Protein AF-A0A2G6HF76-F1 (afdb_monomer)

Solvent-accessible surface area (backbone atoms only — not comparable to full-atom values): 10992 Å² total; per-residue (Å²): 142,88,82,89,84,89,88,85,90,86,87,88,86,86,90,89,82,88,81,87,83,80,93,76,78,89,71,77,86,71,81,68,53,80,61,52,48,58,50,52,60,48,65,65,70,78,79,85,76,64,59,58,53,73,86,42,96,61,49,33,32,76,90,40,42,68,65,58,39,58,75,40,93,71,61,63,76,44,65,78,59,38,81,71,33,45,38,56,23,58,54,52,26,70,76,32,79,62,18,26,35,34,36,37,36,31,31,38,50,50,67,32,47,24,54,43,43,32,71,48,34,100,48,59,32,86,48,63,83,75,56,73,66,54,74,83,54,86,92,42,66,70,53,68,53,88,63,42,46,62,24,40,68,51,57,61,50,99,44,30,32,41,38,36,28,48,79,63,37,49,37,37,40,38,41,43,44,68,58,132

Sequence (180 aa):
MPRIFTLAAAIAFVLSGCTLPTPDSSVFEQSASGKDAFWEKNSAQSSGESPTLAGAPYPADMEHLNEIIALTDAKGLPEGATDIAVAPARKFAASYPGGWGYVISFHAEEQAIRDYFGKHTTFDGDDIELFDDAEPNNQFEDIDISTINHPLVTGFDSSTQIALERPLGRCWLLIRGGGR

Foldseek 3Di:
DDDDDDDDDDDDDDDDDDDDDDDDDPPDPDPDDVLVVVLCVQLVPPDDDQDDDVLDPDGFFPVCPQVQCCLDPLSDDFPPKPSWGKDWPVLVCVVAPFKTKIKIKIWDDLVSQQVSCCVQDVDGSVCQVVDAADDDDPVPPSDPSVSAASWDKDASDPQWIKIAGPVGTMIMIMGMDTHD

Mean predicted aligned error: 13.84 Å

Secondary structure (DSSP, 8-state):
---------------------------------HHHHHHHHHHT--SS---PPTT-SS-SSSTTHHHHHTTSTT-SPPTT-EEEEEEE-HHHHHHSTTEEEEEEEEE--HHHHHHHHHHHSSS-SGGGGGSPPPPP-GGGTTS-GGGSSS-EEEESSSSEEEEE-TTTSEEEEEEEEE--

Structure (mmCIF, N/CA/C/O backbone):
data_AF-A0A2G6HF76-F1
#
_entry.id   AF-A0A2G6HF76-F1
#
loop_
_atom_site.group_PDB
_atom_site.id
_atom_site.type_symbol
_atom_site.label_atom_id
_atom_site.label_alt_id
_atom_site.label_comp_id
_atom_site.label_asym_id
_atom_site.label_entity_id
_atom_site.label_seq_id
_atom_site.pdbx_PDB_ins_code
_atom_site.Cartn_x
_atom_site.Cartn_y
_atom_site.Cartn_z
_atom_site.occupancy
_atom_site.B_iso_or_equiv
_atom_site.auth_seq_id
_atom_site.auth_comp_id
_atom_site.auth_asym_id
_atom_site.auth_atom_id
_atom_site.pdbx_PDB_model_num
ATOM 1 N N . MET A 1 1 ? -36.397 -46.906 48.760 1.00 37.06 1 MET A N 1
ATOM 2 C CA . MET A 1 1 ? -36.399 -48.340 49.120 1.00 37.06 1 MET A CA 1
ATOM 3 C C . MET A 1 1 ? -35.394 -49.057 48.220 1.00 37.06 1 MET A C 1
ATOM 5 O O . MET A 1 1 ? -35.487 -48.868 47.015 1.00 37.06 1 MET A O 1
ATOM 9 N N . PRO A 1 2 ? -34.399 -49.758 48.794 1.00 47.81 2 PRO A N 1
ATOM 10 C CA . PRO A 1 2 ? -33.184 -50.230 48.117 1.00 47.81 2 PRO A CA 1
ATOM 11 C C . PRO A 1 2 ? -33.197 -51.743 47.820 1.00 47.81 2 PRO A C 1
ATOM 13 O O . PRO A 1 2 ? -33.880 -52.481 48.524 1.00 47.81 2 PRO A O 1
ATOM 16 N N . ARG A 1 3 ? -32.367 -52.199 46.867 1.00 38.31 3 ARG A N 1
ATOM 17 C CA . ARG A 1 3 ? -31.682 -53.520 46.820 1.00 38.31 3 ARG A CA 1
ATOM 18 C C . ARG A 1 3 ? -30.378 -53.320 46.006 1.00 38.31 3 ARG A C 1
ATOM 20 O O . ARG A 1 3 ? -30.488 -52.881 44.871 1.00 38.31 3 ARG A O 1
ATOM 27 N N . ILE A 1 4 ? -29.152 -53.303 46.562 1.00 46.00 4 ILE A N 1
ATOM 28 C CA . ILE A 1 4 ? -28.344 -54.363 47.230 1.00 46.00 4 ILE A CA 1
ATOM 29 C C . ILE A 1 4 ? -28.093 -55.543 46.278 1.00 46.00 4 ILE A C 1
ATOM 31 O O . ILE A 1 4 ? -29.072 -56.091 45.792 1.00 46.00 4 ILE A O 1
ATOM 35 N N . PHE A 1 5 ? -26.899 -56.094 46.025 1.00 40.97 5 PHE A N 1
ATOM 36 C CA . PHE A 1 5 ? -25.451 -55.807 46.183 1.00 40.97 5 PHE A CA 1
ATOM 37 C C . PHE A 1 5 ? -24.739 -56.979 45.437 1.00 40.97 5 PHE A C 1
ATOM 39 O O . PHE A 1 5 ? -25.404 -57.972 45.135 1.00 40.97 5 PHE A O 1
ATOM 46 N N . THR A 1 6 ? -23.400 -56.934 45.314 1.00 38.56 6 THR A N 1
ATOM 47 C CA . THR A 1 6 ? -22.439 -58.054 45.042 1.00 38.56 6 THR A CA 1
ATOM 48 C C . THR A 1 6 ? -21.885 -58.077 43.601 1.00 38.56 6 THR A C 1
ATOM 50 O O . THR A 1 6 ? -22.676 -58.260 42.688 1.00 38.56 6 THR A O 1
ATOM 53 N N . LEU A 1 7 ? -20.607 -57.866 43.225 1.00 34.06 7 LEU A N 1
ATOM 54 C CA . LEU A 1 7 ? -19.235 -57.821 43.803 1.00 34.06 7 LEU A CA 1
ATOM 55 C C . LEU A 1 7 ? -18.331 -58.952 43.244 1.00 34.06 7 LEU A C 1
ATOM 57 O O . LEU A 1 7 ? -18.802 -60.066 43.050 1.00 34.06 7 LEU A O 1
ATOM 61 N N . ALA A 1 8 ? -17.039 -58.617 43.068 1.00 40.97 8 ALA A N 1
ATOM 62 C CA . ALA A 1 8 ? -15.853 -59.401 42.647 1.00 40.97 8 ALA A CA 1
ATOM 63 C C . ALA A 1 8 ? -15.584 -59.453 41.121 1.00 40.97 8 ALA A C 1
ATOM 65 O O . ALA A 1 8 ? -16.341 -60.062 40.379 1.00 40.97 8 ALA A O 1
ATOM 66 N N . ALA A 1 9 ? -14.623 -58.724 40.533 1.00 43.19 9 ALA A N 1
ATOM 67 C CA . ALA A 1 9 ? -13.173 -58.573 40.774 1.00 43.19 9 ALA A CA 1
ATOM 68 C C . ALA A 1 9 ? -12.331 -59.786 40.333 1.00 43.19 9 ALA A C 1
ATOM 70 O O . ALA A 1 9 ? -1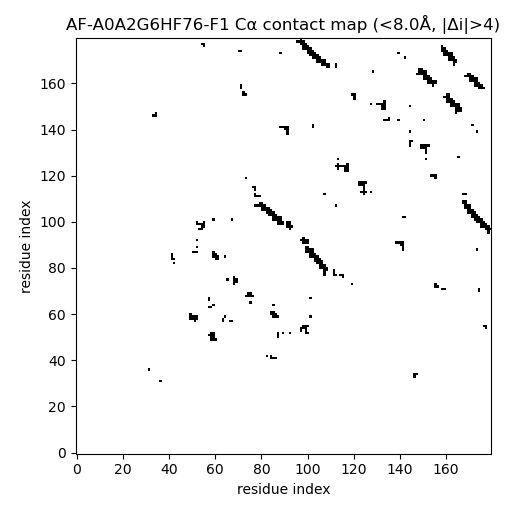2.314 -60.803 41.017 1.00 43.19 9 ALA A O 1
ATOM 71 N N . ALA A 1 10 ? -11.562 -59.622 39.249 1.00 40.03 10 ALA A N 1
ATOM 72 C CA . ALA A 1 10 ? -10.248 -60.246 39.070 1.00 40.03 10 ALA A CA 1
ATOM 73 C C . ALA A 1 10 ? -9.438 -59.481 38.007 1.00 40.03 10 ALA A C 1
ATOM 75 O O . ALA A 1 10 ? -9.809 -59.395 36.840 1.00 40.03 10 ALA A O 1
ATOM 76 N N . ILE A 1 11 ? -8.341 -58.901 38.481 1.00 45.09 11 ILE A N 1
ATOM 77 C CA . ILE A 1 11 ? -7.300 -58.155 37.777 1.00 45.09 11 ILE A CA 1
ATOM 78 C C . ILE A 1 11 ? -6.255 -59.150 37.257 1.00 45.09 11 ILE A C 1
ATOM 80 O O . ILE A 1 11 ? -5.859 -60.042 38.003 1.00 45.09 11 ILE A O 1
ATOM 84 N N . ALA A 1 12 ? -5.725 -58.936 36.050 1.00 37.22 12 ALA A N 1
ATOM 85 C CA . ALA A 1 12 ? -4.352 -59.322 35.723 1.00 37.22 12 ALA A CA 1
ATOM 86 C C . ALA A 1 12 ? -3.755 -58.344 34.699 1.00 37.22 12 ALA A C 1
ATOM 88 O O . ALA A 1 12 ? -4.262 -58.177 33.594 1.00 37.22 12 ALA A O 1
ATOM 89 N N . PHE A 1 13 ? -2.680 -57.689 35.126 1.00 35.47 13 PHE A N 1
ATOM 90 C CA . PHE A 1 13 ? -1.922 -56.638 34.460 1.00 35.47 13 PHE A CA 1
ATOM 91 C C . PHE A 1 13 ? -0.459 -57.095 34.464 1.00 35.47 13 PHE A C 1
ATOM 93 O O . PHE A 1 13 ? 0.078 -57.242 35.555 1.00 35.47 13 PHE A O 1
ATOM 100 N N . VAL A 1 14 ? 0.170 -57.326 33.302 1.00 40.94 14 VAL A N 1
ATOM 101 C CA . VAL A 1 14 ? 1.643 -57.339 33.085 1.00 40.94 14 VAL A CA 1
ATOM 102 C C . VAL A 1 14 ? 1.869 -57.102 31.573 1.00 40.94 14 VAL A C 1
ATOM 104 O O . VAL A 1 14 ? 1.507 -57.957 30.774 1.00 40.94 14 VAL A O 1
ATOM 107 N N . LEU A 1 15 ? 2.130 -55.880 31.085 1.00 44.72 15 LEU A N 1
ATOM 108 C CA . LEU A 1 15 ? 3.395 -55.117 30.978 1.00 44.72 15 LEU A CA 1
ATOM 109 C C . LEU A 1 15 ? 4.492 -55.734 30.086 1.00 44.72 15 LEU A C 1
ATOM 111 O O . LEU A 1 15 ? 5.271 -56.561 30.551 1.00 44.72 15 LEU A O 1
ATOM 115 N N . SER A 1 16 ? 4.653 -55.197 28.865 1.00 40.53 16 SER A N 1
ATOM 116 C CA . SER A 1 16 ? 5.903 -54.533 28.426 1.00 40.53 16 SER A CA 1
ATOM 117 C C . SER A 1 16 ? 5.810 -53.978 26.996 1.00 40.53 16 SER A C 1
ATOM 119 O O . SER A 1 16 ? 5.661 -54.743 26.049 1.00 40.53 16 SER A O 1
ATOM 121 N N . GLY A 1 17 ? 5.961 -52.652 26.860 1.00 38.72 17 GLY A N 1
ATOM 122 C CA . GLY A 1 17 ? 6.224 -51.951 25.592 1.00 38.72 17 GLY A CA 1
ATOM 123 C C . GLY A 1 17 ? 5.529 -50.587 25.450 1.00 38.72 17 GLY A C 1
ATOM 124 O O . GLY A 1 17 ? 4.411 -50.527 24.956 1.00 38.72 17 GLY A O 1
ATOM 125 N N . CYS A 1 18 ? 6.195 -49.508 25.884 1.00 40.38 18 CYS A N 1
ATOM 126 C CA . CYS A 1 18 ? 5.874 -48.079 25.668 1.00 40.38 18 CYS A CA 1
ATOM 127 C C . CYS A 1 18 ? 5.673 -47.734 24.167 1.00 40.38 18 CYS A C 1
ATOM 12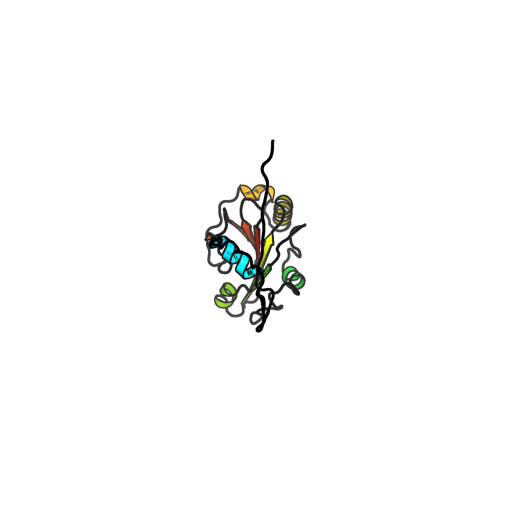9 O O . CYS A 1 18 ? 6.222 -48.430 23.324 1.00 40.38 18 CYS A O 1
ATOM 131 N N . THR A 1 19 ? 4.987 -46.675 23.714 1.00 35.00 19 THR A N 1
ATOM 132 C CA . THR A 1 19 ? 4.675 -45.360 24.303 1.00 35.00 19 THR A CA 1
ATOM 133 C C . THR A 1 19 ? 3.417 -44.755 23.632 1.00 35.00 19 THR A C 1
ATOM 135 O O . THR A 1 19 ? 3.086 -45.122 22.506 1.00 35.00 19 THR A O 1
ATOM 138 N N . LEU A 1 20 ? 2.725 -43.842 24.327 1.00 42.84 20 LEU A N 1
ATOM 139 C CA . LEU A 1 20 ? 1.522 -43.107 23.884 1.00 42.84 20 LEU A CA 1
ATOM 140 C C . LEU A 1 20 ? 1.730 -42.287 22.591 1.00 42.84 20 LEU A C 1
ATOM 142 O O . LEU A 1 20 ? 2.818 -41.753 22.380 1.00 42.84 20 LEU A O 1
ATOM 146 N N . PRO A 1 21 ? 0.639 -42.010 21.852 1.00 40.22 21 PRO A N 1
ATOM 147 C CA . PRO A 1 21 ? 0.334 -40.608 21.551 1.00 40.22 21 PRO A CA 1
ATOM 148 C C . PRO A 1 21 ? -1.019 -40.149 22.124 1.00 40.22 21 PRO A C 1
ATOM 150 O O . PRO A 1 21 ? -1.989 -40.898 22.220 1.00 40.22 21 PRO A O 1
ATOM 153 N N . THR A 1 22 ? -1.009 -38.894 22.562 1.00 45.00 22 THR A N 1
ATOM 154 C CA . THR A 1 22 ? -2.071 -38.058 23.143 1.00 45.00 22 THR A CA 1
ATOM 155 C C . THR A 1 22 ? -3.229 -37.754 22.180 1.00 45.00 22 THR A C 1
ATOM 157 O O . THR A 1 22 ? -3.094 -37.980 20.978 1.00 45.00 22 THR A O 1
ATOM 160 N N . PRO A 1 23 ? -4.370 -37.240 22.690 1.00 48.81 23 PRO A N 1
ATOM 161 C CA . PRO A 1 23 ? -5.521 -36.894 21.864 1.00 48.81 23 PRO A CA 1
ATOM 162 C C . PRO A 1 23 ? -5.199 -35.643 21.047 1.00 48.81 23 PRO A C 1
ATOM 164 O O . PRO A 1 23 ? -4.997 -34.583 21.632 1.00 48.81 23 PRO A O 1
ATOM 167 N N . ASP A 1 24 ? -5.154 -35.753 19.721 1.00 33.81 24 ASP A N 1
ATOM 168 C CA . ASP A 1 24 ? -5.022 -34.577 18.864 1.00 33.81 24 ASP A CA 1
ATOM 169 C C . ASP A 1 24 ? -6.310 -34.359 18.073 1.00 33.81 24 ASP A C 1
ATOM 171 O O . ASP A 1 24 ? -6.692 -35.142 17.203 1.00 33.81 24 ASP A O 1
ATOM 175 N N . SER A 1 25 ? -7.032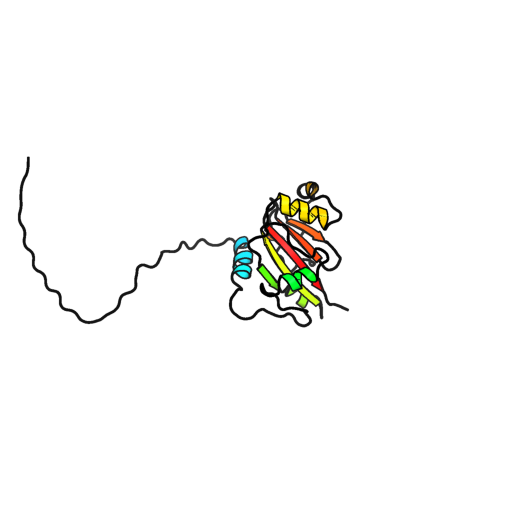 -33.338 18.526 1.00 38.78 25 SER A N 1
ATOM 176 C CA . SER A 1 25 ? -7.709 -32.337 17.712 1.00 38.78 25 SER A CA 1
ATOM 177 C C . SER A 1 25 ? -8.083 -32.802 16.305 1.00 38.78 25 SER A C 1
ATOM 179 O O . SER A 1 25 ? -7.352 -32.628 15.333 1.00 38.78 25 SER A O 1
ATOM 181 N N . SER A 1 26 ? -9.305 -33.306 16.176 1.00 35.66 26 SER A N 1
ATOM 182 C CA . SER A 1 26 ? -10.059 -33.200 14.934 1.00 35.66 26 SER A CA 1
ATOM 183 C C . SER A 1 26 ? -10.265 -31.713 14.624 1.00 35.66 26 SER A C 1
ATOM 185 O O . SER A 1 26 ? -11.284 -31.124 14.994 1.00 35.66 26 SER A O 1
ATOM 187 N N . VAL A 1 27 ? -9.245 -31.097 14.022 1.00 37.69 27 VAL A N 1
ATOM 188 C CA . VAL A 1 27 ? -9.306 -29.759 13.449 1.00 37.69 27 VAL A CA 1
ATOM 189 C C . VAL A 1 27 ? -10.145 -29.857 12.186 1.00 37.69 27 VAL A C 1
ATOM 191 O O . VAL A 1 27 ? -9.874 -30.616 11.262 1.00 37.69 27 VAL A O 1
ATOM 194 N N . PHE A 1 28 ? -11.219 -29.093 12.239 1.00 31.58 28 PHE A N 1
ATOM 195 C CA . PHE A 1 28 ? -12.133 -28.728 11.180 1.00 31.58 28 PHE A CA 1
ATOM 196 C C . PHE A 1 28 ? -11.360 -28.401 9.881 1.00 31.58 28 PHE A C 1
ATOM 198 O O . PHE A 1 28 ? -10.755 -27.336 9.781 1.00 31.58 28 PHE A O 1
ATOM 205 N N . GLU A 1 29 ? -11.383 -29.284 8.876 1.00 44.28 29 GLU A N 1
ATOM 206 C CA . GLU A 1 29 ? -11.053 -28.908 7.493 1.00 44.28 29 GLU A CA 1
ATOM 207 C C . GLU A 1 29 ? -12.174 -27.991 6.984 1.00 44.28 29 GLU A C 1
ATOM 209 O O . GLU A 1 29 ? -13.158 -28.426 6.384 1.00 44.28 29 GLU A O 1
ATOM 214 N N . GLN A 1 30 ? -12.061 -26.699 7.289 1.00 36.19 30 GLN A N 1
ATOM 215 C CA . GLN A 1 30 ? -12.800 -25.671 6.578 1.00 36.19 30 GLN A CA 1
ATOM 216 C C . GLN A 1 30 ? -12.023 -25.372 5.299 1.00 36.19 30 GLN A C 1
ATOM 218 O O . GLN A 1 30 ? -10.931 -24.816 5.330 1.00 36.19 30 GLN A O 1
ATOM 223 N N . SER A 1 31 ? -12.593 -25.806 4.178 1.00 42.81 31 SER A N 1
ATOM 224 C CA . SER A 1 31 ? -12.179 -25.429 2.832 1.00 42.81 31 SER A CA 1
ATOM 225 C C . SER A 1 31 ? -12.168 -23.903 2.730 1.00 42.81 31 SER A C 1
ATOM 227 O O . SER A 1 31 ? -13.224 -23.304 2.526 1.00 42.81 31 SER A O 1
ATOM 229 N N . ALA A 1 32 ? -10.994 -23.286 2.883 1.00 41.34 32 ALA A N 1
ATOM 230 C CA . ALA A 1 32 ? -10.806 -21.866 2.626 1.00 41.34 32 ALA A CA 1
ATOM 231 C C . ALA A 1 32 ? -11.255 -21.574 1.190 1.00 41.34 32 ALA A C 1
ATOM 233 O O . ALA A 1 32 ? -10.820 -22.224 0.231 1.00 41.34 32 ALA A O 1
ATOM 234 N N . SER A 1 33 ? -12.179 -20.632 1.045 1.00 37.94 33 SER A N 1
ATOM 235 C CA . SER A 1 33 ? -12.528 -20.099 -0.261 1.00 37.94 33 SER A CA 1
ATOM 236 C C . SER A 1 33 ? -11.269 -19.437 -0.833 1.00 37.94 33 SER A C 1
ATOM 238 O O . SER A 1 33 ? -10.426 -18.937 -0.091 1.00 37.94 33 SER A O 1
ATOM 240 N N . GLY A 1 34 ? -11.086 -19.428 -2.155 1.00 42.09 34 GLY A N 1
ATOM 241 C CA . GLY A 1 34 ? -9.851 -18.923 -2.781 1.00 42.09 34 GLY A CA 1
ATOM 242 C C . GLY A 1 34 ? -9.446 -17.487 -2.393 1.00 42.09 34 GLY A C 1
ATOM 243 O O . GLY A 1 34 ? -8.301 -17.108 -2.622 1.00 42.09 34 GLY A O 1
ATOM 244 N N . LYS A 1 35 ? -10.348 -16.713 -1.774 1.00 42.62 35 LYS A N 1
ATOM 245 C CA . LY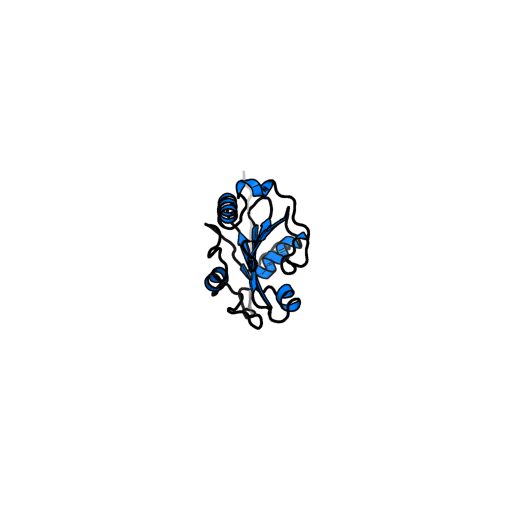S A 1 35 ? -10.113 -15.360 -1.246 1.00 42.62 35 LYS A CA 1
ATOM 246 C C . LYS A 1 35 ? -9.250 -15.361 0.020 1.00 42.62 35 LYS A C 1
ATOM 248 O O . LYS A 1 35 ? -8.385 -14.509 0.195 1.00 42.62 35 LYS A O 1
ATOM 253 N N . ASP A 1 36 ? -9.458 -16.348 0.877 1.00 46.97 36 ASP A N 1
ATOM 254 C CA . ASP A 1 36 ? -8.779 -16.534 2.156 1.00 46.97 36 ASP A CA 1
ATOM 255 C C . ASP A 1 36 ? -7.395 -17.167 1.929 1.00 46.97 36 ASP A C 1
ATOM 257 O O . ASP A 1 36 ? -6.449 -16.889 2.655 1.00 46.97 36 ASP A O 1
ATOM 261 N N . ALA A 1 37 ? -7.227 -17.921 0.837 1.00 48.31 37 ALA A N 1
ATOM 262 C CA . ALA A 1 37 ? -5.958 -18.543 0.468 1.00 48.31 37 ALA A CA 1
ATOM 263 C C . ALA A 1 37 ? -4.854 -17.540 0.072 1.00 48.31 37 ALA A C 1
ATOM 265 O O . ALA A 1 37 ? -3.680 -17.826 0.294 1.00 48.31 37 ALA A O 1
ATOM 266 N N . PHE A 1 38 ? -5.182 -16.379 -0.515 1.00 47.66 38 PHE A N 1
ATOM 267 C CA . PHE A 1 38 ? -4.183 -15.331 -0.804 1.00 47.66 38 PHE A CA 1
ATOM 268 C C . PHE A 1 38 ? -3.659 -14.691 0.486 1.00 47.66 38 PHE A C 1
ATOM 270 O O . PHE A 1 38 ? -2.457 -14.467 0.629 1.00 47.66 38 PHE A O 1
ATOM 277 N N . TRP A 1 39 ? -4.571 -14.456 1.431 1.00 47.06 39 TRP A N 1
ATOM 278 C CA . TRP A 1 39 ? -4.261 -13.973 2.769 1.00 47.06 39 TRP A CA 1
ATOM 279 C C . TRP A 1 39 ? -3.422 -14.996 3.537 1.00 47.06 39 TRP A C 1
ATOM 281 O O . TRP A 1 39 ? -2.291 -14.696 3.886 1.00 47.06 39 TRP A O 1
ATOM 291 N N . GLU A 1 40 ? -3.883 -16.243 3.657 1.00 49.66 40 GLU A N 1
ATOM 292 C CA . GLU A 1 40 ? -3.168 -17.338 4.329 1.00 49.66 40 GLU A CA 1
ATOM 293 C C . GLU A 1 40 ? -1.760 -17.558 3.746 1.00 49.66 40 GLU A C 1
ATOM 295 O O . GLU A 1 40 ? -0.793 -17.760 4.477 1.00 49.66 40 GLU A O 1
ATOM 300 N N . LYS A 1 41 ? -1.613 -17.470 2.417 1.00 49.81 41 LYS A N 1
ATOM 301 C CA . LYS A 1 41 ? -0.337 -17.702 1.727 1.00 49.81 41 LYS A CA 1
ATOM 302 C C . LYS A 1 41 ? 0.680 -16.579 1.938 1.00 49.81 41 LYS A C 1
ATOM 304 O O . LYS A 1 41 ? 1.872 -16.871 1.986 1.00 49.81 41 LYS A O 1
ATOM 309 N N . ASN A 1 42 ? 0.232 -15.331 2.084 1.00 50.53 42 ASN A N 1
ATOM 310 C CA . ASN A 1 42 ? 1.111 -14.202 2.406 1.00 50.53 42 ASN A CA 1
ATOM 311 C C . ASN A 1 42 ? 1.318 -14.039 3.925 1.00 50.53 42 ASN A C 1
ATOM 313 O O . ASN A 1 42 ? 2.410 -13.663 4.340 1.00 50.53 42 ASN A O 1
ATOM 317 N N . SER A 1 43 ? 0.333 -14.394 4.757 1.00 45.50 43 SER A N 1
ATOM 318 C CA . SER A 1 43 ? 0.430 -14.395 6.225 1.00 45.50 43 SER A CA 1
ATOM 319 C C . SER A 1 43 ? 1.309 -15.531 6.769 1.00 45.50 43 SER A C 1
ATOM 321 O O . SER A 1 43 ?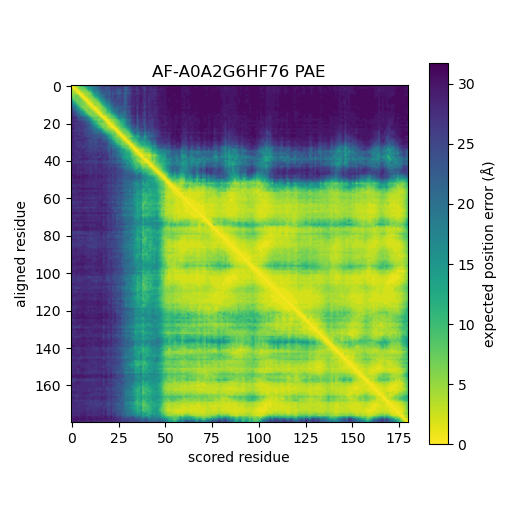 1.965 -15.359 7.793 1.00 45.50 43 SER A O 1
ATOM 323 N N . ALA A 1 44 ? 1.377 -16.684 6.090 1.00 43.34 44 ALA A N 1
ATOM 324 C CA . ALA A 1 44 ? 2.197 -17.830 6.506 1.00 43.34 44 ALA A CA 1
ATOM 325 C C . ALA A 1 44 ? 3.676 -17.740 6.080 1.00 43.34 44 ALA A C 1
ATOM 327 O O . ALA A 1 44 ? 4.485 -18.592 6.456 1.00 43.34 44 ALA A O 1
ATOM 328 N N . GLN A 1 45 ? 4.071 -16.717 5.319 1.00 44.47 45 GLN A N 1
ATOM 329 C CA . GLN A 1 45 ? 5.438 -16.559 4.817 1.00 44.47 45 GLN A CA 1
ATOM 330 C C . GLN A 1 45 ? 6.353 -15.905 5.875 1.00 44.47 45 GLN A C 1
ATOM 332 O O . GLN A 1 45 ? 7.018 -14.912 5.618 1.00 44.47 45 GLN A O 1
ATOM 337 N N . SER A 1 46 ? 6.375 -16.460 7.094 1.00 42.81 46 SER A N 1
ATOM 338 C CA . SER A 1 46 ? 7.170 -15.965 8.234 1.00 42.81 46 SER A CA 1
ATOM 339 C C . SER A 1 46 ? 8.323 -16.899 8.633 1.00 42.81 46 SER A C 1
ATOM 341 O O . SER A 1 46 ? 8.916 -16.737 9.700 1.00 42.81 46 SER A O 1
ATOM 343 N N . SER A 1 47 ? 8.683 -17.906 7.835 1.00 39.03 47 SER A N 1
ATOM 344 C CA . SER A 1 47 ? 9.827 -18.765 8.167 1.00 39.03 47 SER A CA 1
ATOM 345 C C . SER A 1 47 ? 10.486 -19.349 6.925 1.00 39.03 47 SER A C 1
ATOM 347 O O . SER A 1 47 ? 9.997 -20.313 6.345 1.00 39.03 47 SER A O 1
ATOM 349 N N . GLY A 1 48 ? 11.635 -18.774 6.566 1.00 40.94 48 GLY A N 1
ATOM 350 C CA . GLY A 1 48 ? 12.578 -19.339 5.604 1.00 40.94 48 GLY A CA 1
ATOM 351 C C . GLY A 1 48 ? 12.653 -18.563 4.294 1.00 40.94 48 GLY A C 1
ATOM 352 O O . GLY A 1 48 ? 11.964 -18.897 3.339 1.00 40.94 48 GLY A O 1
ATOM 353 N N . GLU A 1 49 ? 13.561 -17.586 4.264 1.00 43.00 49 GLU A N 1
ATOM 354 C CA . GLU A 1 49 ? 14.035 -16.852 3.081 1.00 43.00 49 GLU A CA 1
ATOM 355 C C . GLU A 1 49 ? 13.095 -15.753 2.556 1.00 43.00 49 GLU A C 1
ATOM 357 O O . GLU A 1 49 ? 12.240 -15.975 1.699 1.00 43.00 49 GLU A O 1
ATOM 362 N N . SER A 1 50 ? 13.299 -14.525 3.053 1.00 53.41 50 SER A N 1
ATOM 363 C CA . SER A 1 50 ? 12.736 -13.305 2.470 1.00 53.41 50 SER A CA 1
ATOM 364 C C . SER A 1 50 ? 13.189 -13.185 1.007 1.00 53.41 50 SER A C 1
ATOM 366 O O . SER A 1 50 ? 14.386 -13.040 0.743 1.00 53.41 50 SER A O 1
ATOM 368 N N . PRO A 1 51 ? 12.285 -13.254 0.019 1.00 62.28 51 PRO A N 1
ATOM 369 C CA . PRO A 1 51 ? 12.672 -13.196 -1.384 1.00 62.28 51 PRO A CA 1
ATOM 370 C C . PRO A 1 51 ? 13.059 -11.763 -1.780 1.00 62.28 51 PRO A C 1
ATOM 372 O O . PRO A 1 51 ? 12.196 -10.936 -2.077 1.00 62.28 51 PRO A O 1
ATOM 375 N N . THR A 1 52 ? 14.357 -11.464 -1.834 1.00 69.62 52 THR A N 1
ATOM 376 C CA . THR A 1 52 ? 14.850 -10.211 -2.426 1.00 69.62 52 THR A CA 1
ATOM 377 C C . THR A 1 52 ? 14.685 -10.257 -3.946 1.00 69.62 52 THR A C 1
ATOM 379 O O . THR A 1 52 ? 15.255 -11.117 -4.620 1.00 69.62 52 THR A O 1
ATOM 382 N N . LEU A 1 53 ? 13.909 -9.326 -4.506 1.00 76.06 53 LEU A N 1
ATOM 383 C CA . LEU A 1 53 ? 13.824 -9.132 -5.956 1.00 76.06 53 LEU A CA 1
ATOM 384 C C . LEU A 1 53 ? 15.123 -8.502 -6.482 1.00 76.06 53 LEU A C 1
ATOM 386 O O . LEU A 1 53 ? 15.715 -7.634 -5.841 1.00 76.06 53 LEU A O 1
ATOM 390 N N . ALA A 1 54 ? 15.569 -8.917 -7.669 1.00 73.31 54 ALA A N 1
ATOM 391 C CA . ALA A 1 54 ? 16.779 -8.372 -8.279 1.00 73.31 54 ALA A CA 1
ATOM 392 C C . ALA A 1 54 ? 16.642 -6.855 -8.511 1.00 73.31 54 ALA A C 1
ATOM 394 O O . ALA A 1 54 ? 15.762 -6.414 -9.245 1.00 73.31 54 ALA A O 1
ATOM 395 N N . GLY A 1 55 ? 17.524 -6.062 -7.894 1.00 75.69 55 GLY A N 1
ATOM 396 C CA . GLY A 1 55 ? 17.513 -4.596 -7.996 1.00 75.69 55 GLY A CA 1
ATOM 397 C C . GLY A 1 55 ? 16.603 -3.877 -6.994 1.00 75.69 55 GLY A C 1
ATOM 398 O O . GLY A 1 55 ? 16.603 -2.647 -6.979 1.00 75.69 55 GLY A O 1
ATOM 399 N N . ALA A 1 56 ? 15.871 -4.608 -6.150 1.00 85.12 56 ALA A N 1
ATOM 400 C CA . ALA A 1 56 ? 15.089 -4.023 -5.068 1.00 85.12 56 ALA A CA 1
ATOM 401 C C . ALA A 1 56 ? 16.006 -3.558 -3.917 1.00 85.12 56 ALA A C 1
ATOM 403 O O . ALA A 1 56 ? 16.983 -4.248 -3.609 1.00 85.12 56 ALA A O 1
ATOM 404 N N . PRO A 1 57 ? 15.724 -2.408 -3.278 1.00 85.56 57 PRO A N 1
ATOM 405 C CA . PRO A 1 57 ? 16.584 -1.854 -2.230 1.00 85.56 57 PRO A CA 1
ATOM 406 C C . PRO A 1 57 ? 16.580 -2.690 -0.943 1.00 85.56 57 PRO A C 1
ATOM 408 O O . PRO A 1 57 ? 17.597 -2.742 -0.253 1.00 85.56 57 PRO A O 1
ATOM 411 N N . TYR A 1 58 ? 15.461 -3.356 -0.644 1.00 89.19 58 TYR A N 1
ATOM 412 C CA . TYR A 1 58 ? 15.256 -4.130 0.582 1.00 89.19 58 TYR A CA 1
ATOM 413 C C . TYR A 1 58 ? 14.631 -5.505 0.289 1.00 89.19 58 TYR A C 1
ATOM 415 O O . TYR A 1 58 ? 13.932 -5.671 -0.718 1.00 89.19 58 TYR A O 1
ATOM 423 N N . PRO A 1 59 ? 14.860 -6.519 1.134 1.00 87.25 59 PRO A N 1
ATOM 424 C CA . PRO A 1 59 ? 14.105 -7.767 1.066 1.00 87.25 59 PRO A CA 1
ATOM 425 C C . PRO A 1 59 ? 12.629 -7.532 1.435 1.00 87.25 59 PRO A C 1
ATOM 427 O O . PRO A 1 59 ? 12.304 -6.634 2.205 1.00 87.25 59 PRO A O 1
ATOM 430 N N . ALA A 1 60 ? 11.721 -8.316 0.851 1.00 87.94 60 ALA A N 1
ATOM 431 C CA . ALA A 1 60 ? 10.284 -8.210 1.106 1.00 87.94 60 ALA A CA 1
ATOM 432 C C . ALA A 1 60 ? 9.898 -8.984 2.379 1.00 87.94 60 ALA A C 1
ATOM 434 O O . ALA A 1 60 ? 9.436 -10.121 2.289 1.00 87.94 60 ALA A O 1
ATOM 435 N N . ASP A 1 61 ? 10.124 -8.384 3.548 1.00 88.12 61 ASP A N 1
ATOM 436 C CA . ASP A 1 61 ? 9.793 -8.969 4.849 1.00 88.12 61 ASP A CA 1
ATOM 437 C C . ASP A 1 61 ? 9.384 -7.927 5.896 1.00 88.12 61 ASP A C 1
ATOM 439 O O . ASP A 1 61 ? 9.456 -6.717 5.675 1.00 88.12 61 ASP A O 1
ATOM 443 N N . MET A 1 62 ? 8.920 -8.427 7.042 1.00 89.00 62 MET A N 1
ATOM 444 C CA . MET A 1 62 ? 8.434 -7.605 8.148 1.00 89.00 62 MET A CA 1
ATOM 445 C C . MET A 1 62 ? 9.542 -6.842 8.880 1.00 89.00 62 MET A C 1
ATOM 447 O O . MET A 1 62 ? 9.246 -5.811 9.480 1.00 89.00 62 MET A O 1
ATOM 451 N N . GLU A 1 63 ? 10.797 -7.304 8.838 1.00 89.88 63 GLU A N 1
ATOM 452 C CA . GLU A 1 63 ? 11.916 -6.591 9.469 1.00 89.88 63 GLU A CA 1
ATOM 453 C C . GLU A 1 63 ? 12.233 -5.294 8.717 1.00 89.88 63 GLU A C 1
ATOM 455 O O . GLU A 1 63 ? 12.643 -4.321 9.343 1.00 89.88 63 GLU A O 1
ATOM 460 N N . HIS A 1 64 ? 11.968 -5.267 7.405 1.00 90.69 64 HIS A N 1
ATOM 461 C CA . HIS A 1 64 ? 12.219 -4.126 6.521 1.00 90.69 64 HIS A CA 1
ATOM 462 C C . HIS A 1 64 ? 10.956 -3.336 6.149 1.00 90.69 64 HIS A C 1
ATOM 464 O O . HIS A 1 64 ? 10.980 -2.499 5.242 1.00 90.69 64 HIS A O 1
ATOM 470 N N . LEU A 1 65 ? 9.825 -3.597 6.813 1.00 90.75 65 LEU A N 1
ATOM 471 C CA . LEU A 1 65 ? 8.548 -2.953 6.503 1.00 90.75 65 LEU A CA 1
ATOM 472 C C . LEU A 1 65 ? 8.658 -1.420 6.535 1.00 90.75 65 LEU A C 1
ATOM 474 O O . LEU A 1 65 ? 8.166 -0.747 5.632 1.00 90.75 65 LEU A O 1
ATOM 478 N N . ASN A 1 66 ? 9.316 -0.864 7.554 1.00 90.94 66 ASN A N 1
ATOM 479 C CA . ASN A 1 66 ? 9.444 0.585 7.711 1.00 90.94 66 ASN A CA 1
ATOM 480 C C . ASN A 1 66 ? 10.316 1.201 6.614 1.00 90.94 66 ASN A C 1
ATOM 482 O O . ASN A 1 66 ? 9.989 2.264 6.087 1.00 90.94 66 ASN A O 1
ATOM 486 N N . GLU A 1 67 ? 11.403 0.530 6.245 1.00 92.06 67 GLU A N 1
ATOM 487 C CA . GLU A 1 67 ? 12.293 0.919 5.159 1.00 92.06 67 GLU A CA 1
ATOM 488 C C . GLU A 1 67 ? 11.565 0.888 3.812 1.00 92.06 67 GLU A C 1
ATOM 490 O O . GLU A 1 67 ? 11.712 1.816 3.019 1.00 92.06 67 GLU A O 1
ATOM 495 N N . ILE A 1 68 ? 10.734 -0.132 3.573 1.00 90.75 68 ILE A N 1
ATOM 496 C CA . ILE A 1 68 ? 9.906 -0.244 2.367 1.00 90.75 68 ILE A CA 1
ATOM 497 C C . ILE A 1 68 ? 8.846 0.862 2.332 1.00 90.75 68 ILE A C 1
ATOM 499 O O . ILE A 1 68 ? 8.704 1.535 1.314 1.00 90.75 68 ILE A O 1
ATOM 503 N N . ILE A 1 69 ? 8.123 1.098 3.431 1.00 90.56 69 ILE A N 1
ATOM 504 C CA . ILE A 1 69 ? 7.127 2.177 3.518 1.00 90.56 69 ILE A CA 1
ATOM 505 C C . ILE A 1 69 ? 7.787 3.542 3.293 1.00 90.56 69 ILE A C 1
ATOM 507 O O . ILE A 1 69 ? 7.198 4.410 2.647 1.00 90.56 69 ILE A O 1
ATOM 511 N N . ALA A 1 70 ? 9.015 3.740 3.778 1.00 90.12 70 ALA A N 1
ATOM 512 C CA . ALA A 1 70 ? 9.760 4.984 3.602 1.00 90.12 70 ALA A CA 1
ATOM 513 C C . ALA A 1 70 ? 10.118 5.292 2.135 1.00 90.12 70 ALA A C 1
ATOM 515 O O . ALA A 1 70 ? 10.446 6.443 1.835 1.00 90.12 70 ALA A O 1
ATOM 516 N N . LEU A 1 71 ? 10.028 4.306 1.230 1.00 87.31 71 LEU A N 1
ATOM 517 C CA . LEU A 1 71 ? 10.142 4.512 -0.220 1.00 87.31 71 LEU A CA 1
ATOM 518 C C . LEU A 1 71 ? 8.925 5.241 -0.808 1.00 87.31 71 LEU A C 1
ATOM 520 O O . LEU A 1 71 ? 9.031 5.795 -1.897 1.00 87.31 71 LEU A O 1
ATOM 524 N N . THR A 1 72 ? 7.790 5.237 -0.105 1.00 85.44 72 THR A N 1
ATOM 525 C CA . THR A 1 72 ? 6.554 5.917 -0.517 1.00 85.44 72 THR A CA 1
ATOM 526 C C . THR A 1 72 ? 6.470 7.324 0.063 1.00 85.44 72 THR A C 1
ATOM 528 O O . THR A 1 72 ? 6.992 7.604 1.149 1.00 85.44 72 THR A O 1
ATOM 531 N N . ASP A 1 73 ? 5.723 8.204 -0.604 1.00 81.06 73 ASP A N 1
ATOM 532 C CA . ASP A 1 73 ? 5.413 9.531 -0.062 1.00 81.06 73 ASP A CA 1
ATOM 533 C C . ASP A 1 73 ? 4.445 9.477 1.129 1.00 81.06 73 ASP A C 1
ATOM 535 O O . ASP A 1 73 ? 4.424 10.394 1.954 1.00 81.06 73 ASP A O 1
ATOM 539 N N . ALA A 1 74 ? 3.689 8.382 1.273 1.00 77.75 74 ALA A N 1
ATOM 540 C CA . ALA A 1 74 ? 2.771 8.205 2.389 1.00 77.75 74 ALA A CA 1
ATOM 541 C C . ALA A 1 74 ? 3.490 8.054 3.740 1.00 77.75 74 ALA A C 1
ATOM 543 O O . ALA A 1 74 ? 2.960 8.478 4.768 1.00 77.75 74 ALA A O 1
ATOM 544 N N . LYS A 1 75 ? 4.727 7.530 3.736 1.00 80.38 75 LYS A N 1
ATOM 545 C CA . LYS A 1 75 ? 5.620 7.420 4.910 1.00 80.38 75 LYS A CA 1
ATOM 546 C C . LYS A 1 75 ? 4.975 6.773 6.150 1.00 80.38 75 LYS A C 1
ATOM 548 O O . LYS A 1 75 ? 5.435 7.001 7.268 1.00 80.38 75 LYS A O 1
ATOM 553 N N . GLY A 1 76 ? 3.928 5.972 5.972 1.00 87.56 76 GLY A N 1
ATOM 554 C CA . GLY A 1 76 ? 3.225 5.291 7.053 1.00 87.56 76 GLY A CA 1
ATOM 555 C C . GLY A 1 76 ? 2.099 4.404 6.537 1.00 87.56 76 GLY A C 1
ATOM 556 O O . GLY A 1 76 ? 1.745 4.464 5.366 1.00 87.56 76 GLY A O 1
ATOM 557 N N . LEU A 1 77 ? 1.547 3.589 7.432 1.00 90.19 77 LEU A N 1
ATOM 558 C CA . LEU A 1 77 ? 0.260 2.916 7.259 1.00 90.19 77 LEU A CA 1
ATOM 559 C C . LEU A 1 77 ? -0.814 3.677 8.058 1.00 90.19 77 LEU A C 1
ATOM 561 O O . LEU A 1 77 ? -0.451 4.482 8.925 1.00 90.19 77 LEU A O 1
ATOM 565 N N . PRO A 1 78 ? -2.114 3.457 7.790 1.00 89.19 78 PRO A N 1
ATOM 566 C CA . PRO A 1 78 ? -3.181 4.017 8.613 1.00 89.19 78 PRO A CA 1
ATOM 567 C C . PRO A 1 78 ? -3.012 3.669 10.095 1.00 89.19 78 PRO A C 1
ATOM 569 O O . PRO A 1 78 ? -2.436 2.639 10.461 1.00 89.19 78 PRO A O 1
ATOM 572 N N . GLU A 1 79 ? -3.519 4.548 10.957 1.00 88.31 79 GLU A N 1
ATOM 573 C CA . GLU A 1 79 ? -3.467 4.346 12.401 1.00 88.31 79 GLU A CA 1
ATOM 574 C C . GLU A 1 79 ? -4.201 3.057 12.793 1.00 88.31 79 GLU A C 1
ATOM 576 O O . GLU A 1 79 ? -5.272 2.748 12.276 1.00 88.31 79 GLU A O 1
ATOM 581 N N . GLY A 1 80 ? -3.594 2.276 13.689 1.00 86.56 80 GLY A N 1
ATOM 582 C CA . GLY A 1 80 ? -4.168 1.005 14.122 1.00 86.56 80 GLY A CA 1
ATOM 583 C C . GLY A 1 80 ? -4.116 -0.109 13.073 1.00 86.56 80 GLY A C 1
ATOM 584 O O . GLY A 1 80 ? -4.854 -1.078 13.219 1.00 86.56 80 GLY A O 1
ATOM 585 N N . ALA A 1 81 ? -3.267 -0.004 12.040 1.00 90.38 81 ALA A N 1
ATOM 586 C CA . ALA A 1 81 ? -3.093 -1.084 11.073 1.00 90.38 81 ALA A CA 1
ATOM 587 C C . ALA A 1 81 ? -2.664 -2.403 11.751 1.00 90.38 81 ALA A C 1
ATOM 589 O O . ALA A 1 81 ? -1.662 -2.452 12.472 1.00 90.38 81 ALA A O 1
ATOM 590 N N . THR A 1 82 ? -3.411 -3.476 11.497 1.00 89.88 82 THR A N 1
ATOM 591 C CA . THR A 1 82 ? -3.161 -4.836 11.988 1.00 89.88 82 THR A CA 1
ATOM 592 C C . THR A 1 82 ? -2.973 -5.815 10.836 1.00 89.88 82 THR A C 1
ATOM 594 O O . THR A 1 82 ? -3.175 -5.477 9.670 1.00 89.88 82 THR A O 1
ATOM 597 N N . ASP A 1 83 ? -2.538 -7.032 11.170 1.00 90.06 83 ASP A N 1
ATOM 598 C CA . ASP A 1 83 ? -2.396 -8.139 10.221 1.00 90.06 83 ASP A CA 1
ATOM 599 C C . ASP A 1 83 ? -1.570 -7.780 8.976 1.00 90.06 83 ASP A C 1
ATOM 601 O O . ASP A 1 83 ? -1.900 -8.105 7.835 1.00 90.06 83 ASP A O 1
ATOM 605 N N . ILE A 1 84 ? -0.484 -7.049 9.213 1.00 89.44 84 ILE A N 1
ATOM 606 C CA . ILE A 1 84 ? 0.387 -6.564 8.153 1.00 89.44 84 ILE A CA 1
ATOM 607 C C . ILE A 1 84 ? 1.218 -7.733 7.622 1.00 89.44 84 ILE A C 1
ATOM 609 O O . ILE A 1 84 ? 1.837 -8.466 8.394 1.00 89.44 84 ILE A O 1
ATOM 613 N N . ALA A 1 85 ? 1.272 -7.868 6.302 1.00 89.44 85 ALA A N 1
ATOM 614 C CA . ALA A 1 85 ? 2.168 -8.782 5.613 1.00 89.44 85 ALA A CA 1
ATOM 615 C C . ALA A 1 85 ? 2.826 -8.082 4.423 1.00 89.44 85 ALA A C 1
ATOM 617 O O . ALA A 1 85 ? 2.218 -7.238 3.761 1.00 89.44 85 ALA A O 1
ATOM 618 N N . VAL A 1 86 ? 4.075 -8.454 4.146 1.00 89.31 86 VAL A N 1
ATOM 619 C CA . VAL A 1 86 ? 4.871 -7.924 3.036 1.00 89.31 86 VAL A CA 1
ATOM 620 C C . VAL A 1 86 ? 5.194 -9.060 2.081 1.00 89.31 86 VAL A C 1
ATOM 622 O O . VAL A 1 86 ? 5.741 -10.086 2.481 1.00 89.31 86 VAL A O 1
ATOM 625 N N . ALA A 1 87 ? 4.882 -8.866 0.805 1.00 89.06 87 ALA A N 1
ATOM 626 C CA . ALA A 1 87 ? 5.207 -9.797 -0.261 1.00 89.06 87 ALA A CA 1
ATOM 627 C C . ALA A 1 87 ? 5.912 -9.071 -1.417 1.00 89.06 87 ALA A C 1
ATOM 629 O O . ALA A 1 87 ? 5.628 -7.905 -1.692 1.00 89.06 87 ALA A O 1
ATOM 630 N N . PRO A 1 88 ? 6.832 -9.730 -2.136 1.00 88.25 88 PRO A N 1
ATOM 631 C CA . PRO A 1 88 ? 7.406 -9.164 -3.354 1.00 88.25 88 PRO A CA 1
ATOM 632 C C . PRO A 1 88 ? 6.369 -9.129 -4.490 1.00 88.25 88 PRO A C 1
ATOM 634 O O . PRO A 1 88 ? 5.675 -10.119 -4.731 1.00 88.25 88 PRO A O 1
ATOM 637 N N . ALA A 1 89 ? 6.338 -8.045 -5.266 1.00 88.25 89 ALA A N 1
ATOM 638 C CA . ALA A 1 89 ? 5.539 -7.930 -6.489 1.00 88.25 89 ALA A CA 1
ATOM 639 C C . ALA A 1 89 ? 6.254 -8.632 -7.665 1.00 88.25 89 ALA A C 1
ATOM 641 O O . ALA A 1 89 ? 6.957 -8.016 -8.473 1.00 88.25 89 ALA A O 1
ATOM 642 N N . ARG A 1 90 ? 6.167 -9.966 -7.702 1.00 85.69 90 ARG A N 1
ATOM 643 C CA . ARG A 1 90 ? 6.911 -10.814 -8.649 1.00 85.69 90 ARG A CA 1
ATOM 644 C C . ARG A 1 90 ? 6.392 -10.706 -10.076 1.00 85.69 90 ARG A C 1
ATOM 646 O O . ARG A 1 90 ? 7.201 -10.778 -10.997 1.00 85.69 90 ARG A O 1
ATOM 653 N N . LYS A 1 91 ? 5.080 -10.580 -10.273 1.00 84.62 91 LYS A N 1
ATOM 654 C CA . LYS A 1 91 ? 4.490 -10.476 -11.613 1.00 84.62 91 LYS A CA 1
ATOM 655 C C . LYS A 1 91 ? 4.868 -9.142 -12.245 1.00 84.62 91 LYS A C 1
ATOM 657 O O . LYS A 1 91 ? 5.378 -9.145 -13.359 1.00 84.62 91 LYS A O 1
ATOM 662 N N . PHE A 1 92 ? 4.795 -8.044 -11.492 1.00 83.75 92 PHE A N 1
ATOM 663 C CA . PHE A 1 92 ? 5.293 -6.745 -11.934 1.00 83.75 92 PHE A CA 1
ATOM 664 C C . PHE A 1 92 ? 6.784 -6.791 -12.300 1.00 83.75 92 PHE A C 1
ATOM 666 O O . PHE A 1 92 ? 7.158 -6.395 -13.402 1.00 83.75 92 PHE A O 1
ATOM 673 N N . ALA A 1 93 ? 7.637 -7.324 -11.417 1.00 83.38 93 ALA A N 1
ATOM 674 C CA . ALA A 1 93 ? 9.076 -7.428 -11.676 1.00 83.38 93 ALA A CA 1
ATOM 675 C C . ALA A 1 93 ? 9.416 -8.341 -12.874 1.00 83.38 93 ALA A C 1
ATOM 677 O O . ALA A 1 93 ? 10.424 -8.137 -13.547 1.00 83.38 93 ALA A O 1
ATOM 678 N N . ALA A 1 94 ? 8.583 -9.347 -13.159 1.00 83.19 94 ALA A N 1
ATOM 679 C CA . ALA A 1 94 ? 8.731 -10.201 -14.336 1.00 83.19 94 ALA A CA 1
ATOM 680 C C . ALA A 1 94 ? 8.292 -9.493 -15.630 1.00 83.19 94 ALA A C 1
ATOM 682 O O . ALA A 1 94 ? 8.928 -9.672 -16.670 1.00 83.19 94 ALA A O 1
ATOM 683 N N . SER A 1 95 ? 7.230 -8.688 -15.562 1.00 82.50 95 SER A N 1
ATOM 684 C CA . SER A 1 95 ? 6.688 -7.924 -16.689 1.00 82.50 95 SER A CA 1
ATOM 685 C C . SER A 1 95 ? 7.527 -6.677 -17.018 1.00 82.50 95 SER A C 1
ATOM 687 O O . SER A 1 95 ? 7.542 -6.240 -18.170 1.00 82.50 95 SER A O 1
ATOM 689 N N . TYR A 1 96 ? 8.263 -6.121 -16.047 1.00 80.19 96 TYR A N 1
ATOM 690 C CA . TYR A 1 96 ? 9.063 -4.904 -16.206 1.00 80.19 96 TYR A CA 1
ATOM 691 C C . TYR A 1 96 ? 10.568 -5.168 -15.983 1.00 80.19 96 TYR A C 1
ATOM 693 O O . TYR A 1 96 ? 11.005 -5.311 -14.839 1.00 80.19 96 TYR A O 1
ATOM 701 N N . PRO A 1 97 ? 11.412 -5.212 -17.036 1.00 80.19 97 PRO A N 1
ATOM 702 C CA . PRO A 1 97 ? 12.826 -5.560 -16.898 1.00 80.19 97 PRO A CA 1
ATOM 703 C C . PRO A 1 97 ? 13.586 -4.535 -16.042 1.00 80.19 97 PRO A C 1
ATOM 705 O O . PRO A 1 97 ? 13.706 -3.364 -16.399 1.00 80.19 97 PRO A O 1
ATOM 708 N N . GLY A 1 98 ? 14.129 -4.993 -14.910 1.00 81.44 98 GLY A N 1
ATOM 709 C CA . GLY A 1 98 ? 14.808 -4.139 -13.926 1.00 81.44 98 GLY A CA 1
ATOM 710 C C . GLY A 1 98 ? 13.861 -3.351 -13.013 1.00 81.44 98 GLY A C 1
ATOM 711 O O . GLY A 1 98 ? 14.327 -2.511 -12.243 1.00 81.44 98 GLY A O 1
ATOM 712 N N . GLY A 1 99 ? 12.555 -3.606 -13.109 1.00 86.50 99 GLY A N 1
ATOM 713 C CA . GLY A 1 99 ? 11.568 -3.162 -12.139 1.00 86.50 99 GLY A CA 1
ATOM 714 C C . GLY A 1 99 ? 11.554 -4.073 -10.915 1.00 86.50 99 GLY A C 1
ATOM 715 O O . GLY A 1 99 ? 11.850 -5.266 -10.984 1.00 86.50 99 GLY A O 1
ATOM 716 N N . TRP A 1 100 ? 11.187 -3.496 -9.784 1.00 89.19 100 TRP A N 1
ATOM 717 C CA . TRP A 1 100 ? 10.915 -4.190 -8.538 1.00 89.19 100 TRP A CA 1
ATOM 718 C C . TRP A 1 100 ? 9.615 -3.657 -7.943 1.00 89.19 100 TRP A C 1
ATOM 720 O O . TRP A 1 100 ? 9.150 -2.566 -8.279 1.00 89.19 100 TRP A O 1
ATOM 730 N N . GLY A 1 101 ? 9.020 -4.421 -7.035 1.00 90.25 101 GLY A N 1
ATOM 731 C CA . GLY A 1 101 ? 7.889 -3.927 -6.271 1.00 90.25 101 GLY A CA 1
ATOM 732 C C . GLY A 1 101 ? 7.600 -4.749 -5.028 1.00 90.25 101 GLY A C 1
ATOM 733 O O . GLY A 1 101 ? 8.108 -5.860 -4.861 1.00 90.25 101 GLY A O 1
ATOM 734 N N . TYR A 1 102 ? 6.757 -4.190 -4.176 1.00 91.19 102 TYR A N 1
ATOM 735 C CA . TYR A 1 102 ? 6.291 -4.769 -2.928 1.00 91.19 102 TYR A CA 1
ATOM 736 C C . TYR A 1 102 ? 4.774 -4.638 -2.858 1.00 91.19 102 TYR A C 1
ATOM 738 O O . TYR A 1 102 ? 4.214 -3.623 -3.267 1.00 91.19 102 TYR A O 1
ATOM 746 N N . VAL A 1 103 ? 4.123 -5.657 -2.318 1.00 91.44 103 VAL A N 1
ATOM 747 C CA . VAL A 1 103 ? 2.716 -5.642 -1.934 1.00 91.44 103 VAL A CA 1
ATOM 748 C C . VAL A 1 103 ? 2.673 -5.736 -0.418 1.00 91.44 103 VAL A C 1
ATOM 750 O O . VAL A 1 103 ? 3.120 -6.731 0.151 1.00 91.44 103 VAL A O 1
ATOM 753 N N . ILE A 1 104 ? 2.152 -4.702 0.230 1.00 91.69 104 ILE A N 1
ATOM 754 C CA . ILE A 1 104 ? 1.902 -4.686 1.668 1.00 91.69 104 ILE A CA 1
ATOM 755 C C . ILE A 1 104 ? 0.402 -4.847 1.862 1.00 91.69 104 ILE A C 1
ATOM 757 O O . ILE A 1 104 ? -0.362 -3.944 1.531 1.00 91.69 104 ILE A O 1
ATOM 761 N N . SER A 1 105 ? -0.032 -5.990 2.376 1.00 92.06 105 SER A N 1
ATOM 762 C CA . SER A 1 105 ? -1.424 -6.196 2.773 1.00 92.06 105 SER A CA 1
ATOM 763 C C . SER A 1 105 ? -1.582 -5.884 4.251 1.00 92.06 105 SER A C 1
ATOM 765 O O . SER A 1 105 ? -0.728 -6.274 5.042 1.00 92.06 105 SER A O 1
ATOM 767 N N . PHE A 1 106 ? -2.658 -5.210 4.628 1.00 92.06 106 PHE A N 1
ATOM 768 C CA . PHE A 1 106 ? -2.944 -4.888 6.021 1.00 92.06 106 PHE A CA 1
ATOM 769 C C . PHE A 1 106 ? -4.446 -4.721 6.240 1.00 92.06 106 PHE A C 1
ATOM 771 O O . PHE A 1 106 ? -5.215 -4.525 5.295 1.00 92.06 106 PHE A O 1
ATOM 778 N N . HIS A 1 107 ? -4.849 -4.787 7.501 1.00 91.94 107 HIS A N 1
ATOM 779 C CA . HIS A 1 107 ? -6.190 -4.461 7.953 1.00 91.94 107 HIS A CA 1
ATOM 780 C C . HIS A 1 107 ? -6.171 -3.152 8.747 1.00 91.94 107 HIS A C 1
ATOM 782 O O . HIS A 1 107 ? -5.197 -2.876 9.439 1.00 91.94 107 HIS A O 1
ATOM 788 N N . ALA A 1 108 ? -7.217 -2.334 8.666 1.00 91.62 108 ALA A N 1
ATOM 789 C CA . ALA A 1 108 ? -7.349 -1.123 9.478 1.00 91.62 108 ALA A CA 1
ATOM 790 C C . ALA A 1 108 ? -8.823 -0.784 9.739 1.00 91.62 108 ALA A C 1
ATOM 792 O O . ALA A 1 108 ? -9.720 -1.315 9.087 1.00 91.62 108 ALA A O 1
ATOM 793 N N . GLU A 1 109 ? -9.075 0.089 10.715 1.00 92.00 109 GLU A N 1
ATOM 794 C CA . GLU A 1 109 ? -10.421 0.606 10.967 1.00 92.00 109 GLU A CA 1
ATOM 795 C C . GLU A 1 109 ? -10.896 1.478 9.797 1.00 92.00 109 GLU A C 1
ATOM 797 O O . GLU A 1 109 ? -10.112 2.219 9.205 1.00 92.00 109 GLU A O 1
ATOM 802 N N . GLU A 1 110 ? -12.194 1.425 9.495 1.00 90.62 110 GLU A N 1
ATOM 803 C CA . GLU A 1 110 ? -12.821 2.190 8.415 1.00 90.62 110 GLU A CA 1
ATOM 804 C C . GLU A 1 110 ? -12.432 3.675 8.438 1.00 90.62 110 GLU A C 1
ATOM 806 O O . GLU A 1 110 ? -11.963 4.198 7.427 1.00 90.62 110 GLU A O 1
ATOM 811 N N . GLN A 1 111 ? -12.557 4.345 9.589 1.00 90.06 111 GLN A N 1
ATOM 812 C CA . GLN A 1 111 ? -12.225 5.767 9.698 1.00 90.06 111 GLN A CA 1
ATOM 813 C C . GLN A 1 111 ? -10.734 6.025 9.452 1.00 90.06 111 GLN A C 1
ATOM 815 O O . GLN A 1 111 ? -10.385 6.962 8.740 1.00 90.06 111 GLN A O 1
ATOM 820 N N . ALA A 1 112 ? -9.852 5.160 9.962 1.00 92.25 112 ALA A N 1
ATOM 821 C CA . ALA A 1 112 ? -8.416 5.276 9.729 1.00 92.25 112 ALA A CA 1
ATOM 822 C C . ALA A 1 112 ? -8.064 5.101 8.242 1.00 92.25 112 ALA A C 1
ATOM 824 O O . ALA A 1 112 ? -7.165 5.776 7.738 1.00 92.25 112 ALA A O 1
ATOM 825 N N . ILE A 1 113 ? -8.786 4.234 7.521 1.00 90.62 113 ILE A N 1
ATOM 826 C CA . ILE A 1 113 ? -8.636 4.071 6.070 1.00 90.62 113 ILE A CA 1
ATOM 827 C C . ILE A 1 113 ? -9.105 5.330 5.335 1.00 90.62 113 ILE A C 1
ATOM 829 O O . ILE A 1 113 ? -8.380 5.805 4.460 1.00 90.62 113 ILE A O 1
ATOM 833 N N . ARG A 1 114 ? -10.267 5.892 5.698 1.00 91.50 114 ARG A N 1
ATOM 834 C CA . ARG A 1 114 ? -10.795 7.136 5.106 1.00 91.50 114 ARG A CA 1
ATOM 835 C C . ARG A 1 114 ? -9.833 8.303 5.313 1.00 91.50 114 ARG A C 1
ATOM 837 O O . ARG A 1 114 ? -9.459 8.961 4.345 1.00 91.50 114 ARG A O 1
ATOM 844 N N . ASP A 1 115 ? -9.352 8.494 6.538 1.00 91.62 115 ASP A N 1
ATOM 845 C CA . ASP A 1 115 ? -8.414 9.563 6.885 1.00 91.62 115 ASP A CA 1
ATOM 846 C C . ASP A 1 115 ? -7.082 9.408 6.135 1.00 91.62 115 ASP A C 1
ATOM 848 O O . ASP A 1 115 ? -6.538 10.371 5.589 1.00 91.62 115 ASP A O 1
ATOM 852 N N . TYR A 1 116 ? -6.557 8.181 6.068 1.00 90.19 116 TYR A N 1
ATOM 853 C CA . TYR A 1 116 ? -5.325 7.880 5.343 1.00 90.19 116 TYR A CA 1
ATOM 854 C C . TYR A 1 116 ? -5.480 8.106 3.833 1.00 90.19 116 TYR A C 1
ATOM 856 O O . TYR A 1 116 ? -4.624 8.737 3.210 1.00 90.19 116 TYR A O 1
ATOM 864 N N . PHE A 1 117 ? -6.588 7.657 3.243 1.00 89.31 117 PHE A N 1
ATOM 865 C CA . PHE A 1 117 ? -6.895 7.860 1.829 1.00 89.31 117 PHE A CA 1
ATOM 866 C C . PHE A 1 117 ? -7.066 9.343 1.488 1.00 89.31 117 PHE A C 1
ATOM 868 O O . PHE A 1 117 ? -6.440 9.824 0.543 1.00 89.31 117 PHE A O 1
ATOM 875 N N . GLY A 1 118 ? -7.839 10.086 2.284 1.00 88.81 118 GLY A N 1
ATOM 876 C CA . GLY A 1 118 ? -8.066 11.519 2.085 1.00 88.81 118 GLY A CA 1
ATOM 877 C C . GLY A 1 118 ? -6.795 12.356 2.227 1.00 88.81 118 GLY A C 1
ATOM 878 O O . GLY A 1 118 ? -6.605 13.355 1.538 1.00 88.81 118 GLY A O 1
ATOM 879 N N . LYS A 1 119 ? -5.871 11.925 3.091 1.00 89.88 119 LYS A N 1
ATOM 880 C CA . LYS A 1 119 ? -4.586 12.600 3.296 1.00 89.88 119 LYS A CA 1
ATOM 881 C C . LYS A 1 119 ? -3.579 12.357 2.169 1.00 89.88 119 LYS A C 1
ATOM 883 O O . LYS A 1 119 ? -2.756 13.233 1.901 1.00 89.88 119 LYS A O 1
ATOM 888 N N . HIS A 1 120 ? -3.589 11.167 1.571 1.00 85.06 120 HIS A N 1
ATOM 889 C CA . HIS A 1 120 ? -2.552 10.720 0.632 1.00 85.06 120 HIS A CA 1
ATOM 890 C C . HIS A 1 120 ? -3.021 10.619 -0.824 1.00 85.06 120 HIS A C 1
ATOM 892 O O . HIS A 1 120 ? -2.212 10.343 -1.708 1.00 85.06 120 HIS A O 1
ATOM 898 N N . THR A 1 121 ? -4.296 10.888 -1.096 1.00 83.56 121 THR A N 1
ATOM 899 C CA . THR A 1 121 ? -4.845 11.003 -2.450 1.00 83.56 121 THR A CA 1
ATOM 900 C C . THR A 1 121 ? -5.357 12.422 -2.703 1.00 83.56 121 THR A C 1
ATOM 902 O O . THR A 1 121 ? -5.380 13.271 -1.819 1.00 83.56 121 THR A O 1
ATOM 905 N N . THR A 1 122 ? -5.756 12.705 -3.944 1.00 81.38 122 THR A N 1
ATOM 906 C CA . THR A 1 122 ? -6.448 13.963 -4.288 1.00 81.38 122 THR A CA 1
ATOM 907 C C . THR A 1 122 ? -7.958 13.895 -4.001 1.00 81.38 122 THR A C 1
ATOM 909 O O . THR A 1 122 ? -8.669 14.871 -4.228 1.00 81.38 122 THR A O 1
ATOM 912 N N . PHE A 1 123 ? -8.459 12.751 -3.535 1.00 83.81 123 PHE A N 1
ATOM 913 C CA . PHE A 1 123 ? -9.876 12.494 -3.297 1.00 83.81 123 PHE A CA 1
ATOM 914 C C . PHE A 1 123 ? -10.189 12.528 -1.804 1.00 83.81 123 PHE A C 1
ATOM 916 O O . PHE A 1 123 ? -9.311 12.269 -0.987 1.00 83.81 123 PHE A O 1
ATOM 923 N N . ASP A 1 124 ? -11.440 12.821 -1.452 1.00 83.38 124 ASP A N 1
ATOM 924 C CA . ASP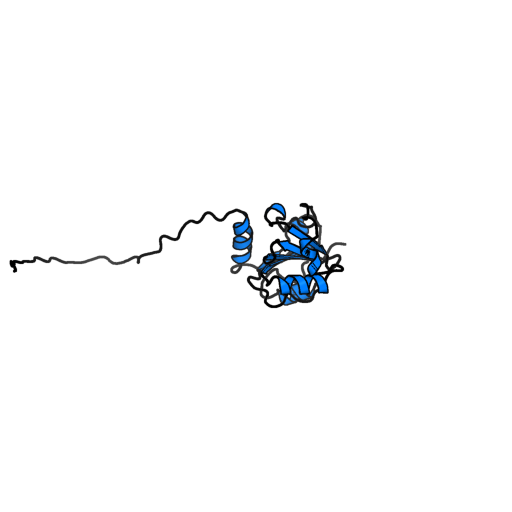 A 1 124 ? -11.881 12.744 -0.063 1.00 83.38 124 ASP A CA 1
ATOM 925 C C . ASP A 1 124 ? -12.070 11.274 0.361 1.00 83.38 124 ASP A C 1
ATOM 927 O O . ASP A 1 124 ? -12.505 10.429 -0.427 1.00 83.38 124 ASP A O 1
ATOM 931 N N . GLY A 1 125 ? -11.738 10.962 1.615 1.00 80.38 125 GLY A N 1
ATOM 932 C CA . GLY A 1 125 ? -11.997 9.651 2.209 1.00 80.38 125 GLY A CA 1
ATOM 933 C C . GLY A 1 125 ? -13.491 9.361 2.369 1.00 80.38 125 GLY A C 1
ATOM 934 O O . GLY A 1 125 ? -13.907 8.199 2.343 1.00 80.38 125 GLY A O 1
ATOM 935 N N . ASP A 1 126 ? -14.314 10.402 2.471 1.00 85.69 126 ASP A N 1
ATOM 936 C CA . ASP A 1 126 ? -15.770 10.279 2.531 1.00 85.69 126 ASP A CA 1
ATOM 937 C C . ASP A 1 126 ? -16.367 9.857 1.176 1.00 85.69 126 ASP A C 1
ATOM 939 O O . ASP A 1 126 ? -17.396 9.179 1.131 1.00 85.69 126 ASP A O 1
ATOM 943 N N . ASP A 1 127 ? -15.671 10.144 0.070 1.00 85.31 127 ASP A N 1
ATOM 944 C CA . ASP A 1 127 ? -16.115 9.811 -1.288 1.00 85.31 127 ASP A CA 1
ATOM 945 C C . ASP A 1 127 ? -15.800 8.358 -1.691 1.00 85.31 127 ASP A C 1
ATOM 947 O O . ASP A 1 127 ? -16.228 7.911 -2.754 1.00 85.31 127 ASP A O 1
ATOM 951 N N . ILE A 1 128 ? -15.090 7.584 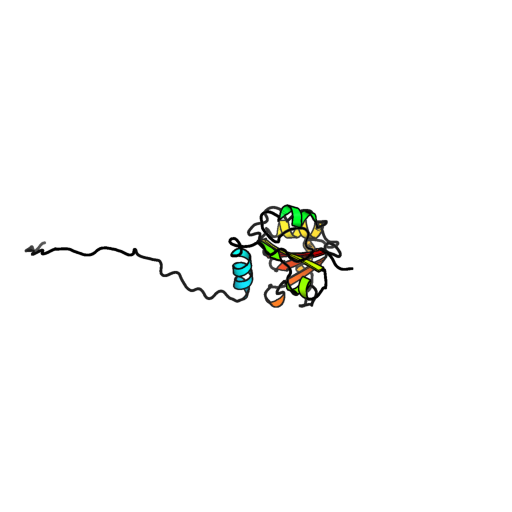-0.857 1.00 84.50 128 ILE A N 1
ATOM 952 C CA . ILE A 1 128 ? -14.667 6.200 -1.161 1.00 84.50 128 ILE A CA 1
ATOM 953 C C . ILE A 1 128 ? -15.836 5.300 -1.603 1.00 84.50 128 ILE A C 1
ATOM 955 O O . ILE A 1 128 ? -15.676 4.451 -2.482 1.00 84.50 128 ILE A O 1
ATOM 959 N N . GLU A 1 129 ? -17.023 5.490 -1.028 1.00 84.62 129 GLU A N 1
ATOM 960 C CA . GLU A 1 129 ? -18.220 4.701 -1.364 1.00 84.62 129 GLU A CA 1
ATOM 961 C C . GLU A 1 129 ? -18.903 5.154 -2.660 1.00 84.62 129 GLU A C 1
ATOM 963 O O . GLU A 1 129 ? -19.752 4.447 -3.196 1.00 84.62 129 GLU A O 1
ATOM 968 N N . LEU A 1 130 ? -18.556 6.339 -3.165 1.00 85.75 130 LEU A N 1
ATOM 969 C CA . LEU A 1 130 ? -19.146 6.925 -4.367 1.00 85.75 130 LEU A CA 1
ATOM 970 C C . LEU A 1 130 ? -18.404 6.518 -5.643 1.00 85.75 130 LEU A C 1
ATOM 972 O O . LEU A 1 130 ? -18.931 6.712 -6.737 1.00 85.75 130 LEU A O 1
ATOM 976 N N . PHE A 1 131 ? -17.192 5.973 -5.518 1.00 84.38 131 PHE A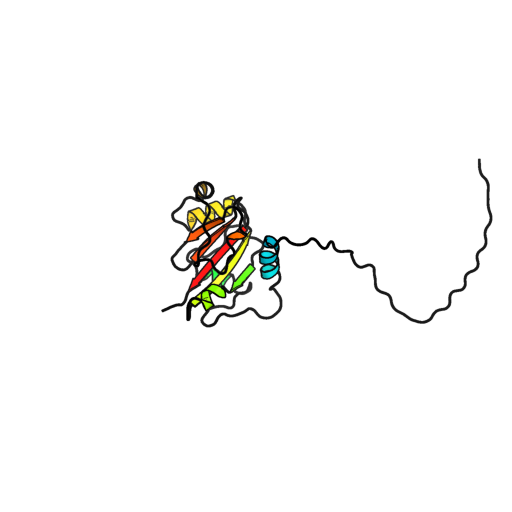 N 1
ATOM 977 C CA . PHE A 1 131 ? -16.420 5.510 -6.665 1.00 84.38 131 PHE A CA 1
ATOM 978 C C . PHE A 1 131 ? -16.937 4.179 -7.209 1.00 84.38 131 PHE A C 1
ATOM 980 O O . PHE A 1 131 ? -17.297 3.271 -6.456 1.00 84.38 131 PHE A O 1
ATOM 987 N N . ASP A 1 132 ? -16.894 4.040 -8.530 1.00 86.62 132 ASP A N 1
ATOM 988 C CA . ASP A 1 132 ? -17.165 2.772 -9.199 1.00 86.62 132 ASP A CA 1
ATOM 989 C C . ASP A 1 132 ? -16.135 1.699 -8.808 1.00 86.62 132 ASP A C 1
ATOM 991 O O . ASP A 1 132 ? -15.018 1.996 -8.372 1.00 86.62 132 ASP A O 1
ATOM 995 N N . ASP A 1 133 ? -16.522 0.432 -8.958 1.00 86.75 133 ASP A N 1
ATOM 996 C CA . ASP A 1 133 ? -15.609 -0.691 -8.761 1.00 86.75 133 ASP A CA 1
ATOM 997 C C . ASP A 1 133 ? -14.469 -0.652 -9.786 1.00 86.75 133 ASP A C 1
ATOM 999 O O . ASP A 1 133 ? -14.675 -0.478 -10.989 1.00 86.75 133 ASP A O 1
ATOM 1003 N N . ALA A 1 134 ? -13.250 -0.860 -9.303 1.00 83.81 134 ALA A N 1
ATOM 1004 C CA . ALA A 1 134 ? -12.065 -0.958 -10.126 1.00 83.81 134 ALA A CA 1
ATOM 1005 C C . ALA A 1 134 ? -12.114 -2.220 -10.992 1.00 83.81 134 ALA A C 1
ATOM 1007 O O . ALA A 1 134 ? -12.251 -3.345 -10.504 1.00 83.81 134 ALA A O 1
ATOM 1008 N N . GLU A 1 135 ? -11.924 -2.035 -12.294 1.00 80.56 135 GLU A N 1
ATOM 1009 C CA . GLU A 1 135 ? -11.793 -3.151 -13.219 1.00 80.56 135 GLU A CA 1
ATOM 1010 C C . GLU A 1 135 ? -10.396 -3.792 -13.123 1.00 80.56 135 GLU A C 1
ATOM 1012 O O . GLU A 1 135 ? -9.388 -3.092 -12.930 1.00 80.56 135 GLU A O 1
ATOM 1017 N N . PRO A 1 136 ? -10.298 -5.124 -13.294 1.00 73.12 136 PRO A N 1
ATOM 1018 C CA . PRO A 1 136 ? -9.016 -5.812 -13.322 1.00 73.12 136 PRO A CA 1
ATOM 1019 C C . PRO A 1 136 ? -8.158 -5.280 -14.474 1.00 73.12 136 PRO A C 1
ATOM 1021 O O . PRO A 1 136 ? -8.589 -5.234 -15.626 1.00 73.12 136 PRO A O 1
ATOM 1024 N N . ASN A 1 137 ? -6.921 -4.894 -14.171 1.00 70.19 137 ASN A N 1
ATOM 1025 C CA . ASN A 1 137 ? -5.990 -4.359 -15.157 1.00 70.19 137 ASN A CA 1
ATOM 1026 C C . ASN A 1 137 ? -4.547 -4.816 -14.877 1.00 70.19 137 ASN A C 1
ATOM 1028 O O . ASN A 1 137 ? -4.208 -5.232 -13.768 1.00 70.19 137 ASN A O 1
ATOM 1032 N N . ASN A 1 138 ? -3.680 -4.702 -15.886 1.00 66.00 138 ASN A N 1
ATOM 1033 C CA . ASN A 1 138 ? -2.291 -5.177 -15.828 1.00 66.00 138 ASN A CA 1
ATOM 1034 C C . ASN A 1 138 ? -1.381 -4.362 -14.882 1.00 66.00 138 ASN A C 1
ATOM 1036 O O . ASN A 1 138 ? -0.206 -4.676 -14.728 1.00 66.00 138 ASN A O 1
ATOM 1040 N N . GLN A 1 139 ? -1.872 -3.293 -14.250 1.00 68.62 139 GLN A N 1
ATOM 1041 C CA . GLN A 1 139 ? -1.070 -2.519 -13.294 1.00 68.62 139 GLN A CA 1
ATOM 1042 C C . GLN A 1 139 ? -1.083 -3.132 -11.886 1.00 68.62 139 GLN A C 1
ATOM 1044 O O . GLN A 1 139 ? -0.209 -2.798 -11.085 1.00 68.62 139 GLN A O 1
ATOM 1049 N N . PHE A 1 140 ? -2.016 -4.054 -11.616 1.00 74.69 140 PHE A N 1
ATOM 1050 C CA . PHE A 1 140 ? -2.205 -4.742 -10.334 1.00 74.69 140 PHE A CA 1
ATOM 1051 C C . PHE A 1 140 ? -2.044 -6.260 -10.472 1.00 74.69 140 PHE A C 1
ATOM 1053 O O . PHE A 1 140 ? -2.722 -7.016 -9.798 1.00 74.69 140 PHE A O 1
ATOM 1060 N N . GLU A 1 141 ? -1.152 -6.743 -11.339 1.00 79.56 141 GLU A N 1
ATOM 1061 C CA . GLU A 1 141 ? -1.010 -8.185 -11.613 1.00 79.56 141 GLU A CA 1
ATOM 1062 C C . GLU A 1 141 ? -0.746 -9.026 -10.350 1.00 79.56 141 GLU A C 1
ATOM 1064 O O . GLU A 1 141 ? -1.216 -10.166 -10.247 1.00 79.56 141 GLU A O 1
ATOM 1069 N N . ASP A 1 142 ? -0.007 -8.473 -9.385 1.00 83.50 142 ASP A N 1
ATOM 1070 C CA . ASP A 1 142 ? 0.321 -9.112 -8.105 1.00 83.50 142 ASP A CA 1
ATOM 1071 C C . ASP A 1 142 ? -0.829 -9.117 -7.084 1.00 83.50 142 ASP A C 1
ATOM 1073 O O . ASP A 1 142 ? -0.774 -9.888 -6.126 1.00 83.50 142 ASP A O 1
ATOM 1077 N N . ILE A 1 143 ? -1.882 -8.322 -7.301 1.00 83.25 143 ILE A N 1
ATOM 1078 C CA . ILE A 1 143 ? -3.069 -8.259 -6.443 1.00 83.25 143 ILE A CA 1
ATOM 1079 C C . ILE A 1 143 ? -4.261 -8.791 -7.238 1.00 83.25 143 ILE A C 1
ATOM 1081 O O . ILE A 1 143 ? -4.649 -8.237 -8.262 1.00 83.25 143 ILE A O 1
ATOM 1085 N N . ASP A 1 144 ? -4.881 -9.871 -6.772 1.00 82.19 144 ASP A N 1
ATOM 1086 C CA . ASP A 1 144 ? -6.033 -10.434 -7.472 1.00 82.19 144 ASP A CA 1
ATOM 1087 C C . ASP A 1 144 ? -7.308 -9.620 -7.198 1.00 82.19 144 ASP A C 1
ATOM 1089 O O . ASP A 1 144 ? -8.111 -9.959 -6.329 1.00 82.19 144 ASP A O 1
ATOM 1093 N N . ILE A 1 145 ? -7.498 -8.538 -7.960 1.00 81.94 145 ILE A N 1
ATOM 1094 C CA . ILE A 1 145 ? -8.650 -7.627 -7.855 1.00 81.94 145 ILE A CA 1
ATOM 1095 C C . ILE A 1 145 ? -9.986 -8.373 -7.980 1.00 81.94 145 ILE A C 1
ATOM 1097 O O . ILE A 1 145 ? -10.964 -7.986 -7.350 1.00 81.94 145 ILE A O 1
ATOM 1101 N N . SER A 1 146 ? -10.028 -9.488 -8.720 1.00 79.75 146 SER A N 1
ATOM 1102 C CA . SER A 1 146 ? -11.250 -10.286 -8.888 1.00 79.75 146 SER A CA 1
ATOM 1103 C C . SER A 1 146 ? -11.717 -10.969 -7.596 1.00 79.75 146 SER A C 1
ATOM 1105 O O . SER A 1 146 ? -12.883 -11.347 -7.467 1.00 79.75 146 SER A O 1
ATOM 1107 N N . THR A 1 147 ? -10.809 -11.127 -6.629 1.00 80.69 147 THR A N 1
ATOM 1108 C CA . THR A 1 147 ? -11.103 -11.728 -5.323 1.00 80.69 147 THR A CA 1
ATOM 1109 C C . THR A 1 147 ? -11.570 -10.704 -4.290 1.00 80.69 147 THR A C 1
ATOM 1111 O O . THR A 1 147 ? -12.240 -11.090 -3.325 1.00 80.69 147 THR A O 1
ATOM 1114 N N . ILE A 1 148 ? -11.281 -9.419 -4.521 1.00 82.88 148 ILE A N 1
ATOM 1115 C CA . ILE A 1 148 ? -11.621 -8.296 -3.646 1.00 82.88 148 ILE A CA 1
ATOM 1116 C C . ILE A 1 148 ? -13.091 -7.923 -3.850 1.00 82.88 148 ILE A C 1
ATOM 1118 O O . ILE A 1 148 ? -13.582 -7.837 -4.974 1.00 82.88 148 ILE A O 1
ATOM 1122 N N . ASN A 1 149 ? -13.817 -7.721 -2.751 1.00 84.69 149 ASN A N 1
ATOM 1123 C CA . ASN A 1 149 ? -15.205 -7.274 -2.815 1.00 84.69 149 ASN A CA 1
ATOM 1124 C C . ASN A 1 149 ? -15.267 -5.761 -3.061 1.00 84.69 149 ASN A C 1
ATOM 1126 O O . ASN A 1 149 ? -14.642 -5.009 -2.317 1.00 84.69 149 ASN A O 1
ATOM 1130 N N . HIS A 1 150 ? -16.007 -5.330 -4.088 1.00 86.81 150 HIS A N 1
ATOM 1131 C CA . HIS A 1 150 ? -16.130 -3.920 -4.481 1.00 86.81 150 HIS A CA 1
ATOM 1132 C C . HIS A 1 150 ? -14.785 -3.165 -4.460 1.00 86.81 150 HIS A C 1
ATOM 1134 O O . HIS A 1 150 ? -14.597 -2.250 -3.650 1.00 86.81 150 HIS A O 1
ATOM 1140 N N . PRO A 1 151 ? -13.803 -3.592 -5.276 1.00 88.00 151 PRO A N 1
ATOM 1141 C CA . PRO A 1 151 ? -12.447 -3.075 -5.192 1.00 88.00 151 PRO A CA 1
ATOM 1142 C C . PRO A 1 151 ? -12.412 -1.595 -5.552 1.00 88.00 151 PRO A C 1
ATOM 1144 O O . PRO A 1 151 ? -12.921 -1.204 -6.595 1.00 88.00 151 PRO A O 1
ATOM 1147 N N . LEU A 1 152 ? -11.749 -0.780 -4.739 1.00 89.06 152 LEU A N 1
ATOM 1148 C CA . LEU A 1 152 ? -11.374 0.578 -5.122 1.00 89.06 152 LEU A CA 1
ATOM 1149 C C . LEU A 1 152 ? -9.864 0.645 -5.275 1.00 89.06 152 LEU A C 1
ATOM 1151 O O . LEU A 1 152 ? -9.129 0.207 -4.396 1.00 89.06 152 LEU A O 1
ATOM 1155 N N . VAL A 1 153 ? -9.392 1.196 -6.387 1.00 87.38 153 VAL A N 1
ATOM 1156 C CA . VAL A 1 153 ? -7.971 1.215 -6.715 1.00 87.38 153 VAL A CA 1
ATOM 1157 C C . VAL A 1 153 ? -7.561 2.606 -7.168 1.00 87.38 153 VAL A C 1
ATOM 1159 O O . VAL A 1 153 ? -8.154 3.165 -8.087 1.00 87.38 153 VAL A O 1
ATOM 1162 N N . THR A 1 154 ? -6.532 3.167 -6.536 1.00 86.25 154 THR A N 1
ATOM 1163 C CA . THR A 1 154 ? -6.028 4.508 -6.857 1.00 86.25 154 THR A CA 1
ATOM 1164 C C . THR A 1 154 ? -4.521 4.630 -6.627 1.00 86.25 154 THR A C 1
ATOM 1166 O O . THR A 1 154 ? -3.889 3.747 -6.052 1.00 86.25 154 THR A O 1
ATOM 1169 N N . GLY A 1 155 ? -3.924 5.721 -7.104 1.00 82.81 155 GLY A N 1
ATOM 1170 C CA . GLY A 1 155 ? -2.513 6.055 -6.900 1.00 82.81 155 GLY A CA 1
ATOM 1171 C C . GLY A 1 155 ? -2.329 7.154 -5.857 1.00 82.81 155 GLY A C 1
ATOM 1172 O O . GLY A 1 155 ? -3.059 8.141 -5.884 1.00 82.81 155 GLY A O 1
ATOM 1173 N N . PHE A 1 156 ? -1.328 7.011 -4.986 1.00 80.81 156 PHE A N 1
ATOM 1174 C CA . PHE A 1 156 ? -0.793 8.144 -4.216 1.00 80.81 156 PHE A CA 1
ATOM 1175 C C . PHE A 1 156 ? 0.166 8.961 -5.077 1.00 80.81 156 PHE A C 1
ATOM 1177 O O . PHE A 1 156 ? 0.124 10.188 -5.103 1.00 80.81 156 PHE A O 1
ATOM 1184 N N . ASP A 1 157 ? 1.003 8.254 -5.832 1.00 79.44 157 ASP A N 1
ATOM 1185 C CA . ASP A 1 157 ? 1.999 8.812 -6.730 1.00 79.44 157 ASP A CA 1
ATOM 1186 C C . ASP A 1 157 ? 2.204 7.855 -7.927 1.00 79.44 157 ASP A C 1
ATOM 1188 O O . ASP A 1 157 ? 1.449 6.899 -8.125 1.00 79.44 157 ASP A O 1
ATOM 1192 N N . SER A 1 158 ? 3.196 8.116 -8.784 1.00 79.19 158 SER A N 1
ATOM 1193 C CA . SER A 1 158 ? 3.447 7.273 -9.972 1.00 79.19 158 SER A CA 1
ATOM 1194 C C . SER A 1 158 ? 3.977 5.867 -9.631 1.00 79.19 158 SER A C 1
ATOM 1196 O O . SER A 1 158 ? 3.805 4.923 -10.406 1.00 79.19 158 SER A O 1
ATOM 1198 N N . SER A 1 159 ? 4.612 5.720 -8.472 1.00 83.06 159 SER A N 1
ATOM 1199 C CA . SER A 1 159 ? 5.226 4.496 -7.945 1.00 83.06 159 SER A CA 1
ATOM 1200 C C . SER A 1 159 ? 4.342 3.756 -6.938 1.00 83.06 159 SER A C 1
ATOM 1202 O O . SER A 1 159 ? 4.443 2.532 -6.848 1.00 83.06 159 SER A O 1
ATOM 1204 N N . THR A 1 160 ? 3.462 4.459 -6.227 1.00 87.88 160 THR A N 1
ATOM 1205 C CA . THR A 1 160 ? 2.673 3.926 -5.114 1.00 87.88 160 THR A CA 1
ATOM 1206 C C . THR A 1 160 ? 1.186 3.929 -5.438 1.00 87.88 160 THR A C 1
ATOM 1208 O O . THR A 1 160 ? 0.587 4.972 -5.705 1.00 87.88 160 THR A O 1
ATOM 1211 N N . GLN A 1 161 ? 0.572 2.754 -5.368 1.00 88.94 161 GLN A N 1
ATOM 1212 C CA . GLN A 1 161 ? -0.854 2.552 -5.592 1.00 88.94 161 GLN A CA 1
ATOM 1213 C C . GLN A 1 161 ? -1.476 1.817 -4.408 1.00 88.94 161 GLN A C 1
ATOM 1215 O O . GLN A 1 161 ? -0.842 0.954 -3.811 1.00 88.94 161 GLN A O 1
ATOM 1220 N N . ILE A 1 162 ? -2.720 2.141 -4.075 1.00 89.31 162 ILE A N 1
ATOM 1221 C CA . ILE A 1 162 ? -3.494 1.480 -3.028 1.00 89.31 162 ILE A CA 1
ATOM 1222 C C . ILE A 1 162 ? -4.736 0.825 -3.628 1.00 89.31 162 ILE A C 1
ATOM 1224 O O . ILE A 1 162 ? -5.420 1.411 -4.468 1.00 89.31 162 ILE A O 1
ATOM 1228 N N . ALA A 1 163 ? -5.017 -0.393 -3.182 1.00 90.69 163 ALA A N 1
ATOM 1229 C CA . ALA A 1 163 ? -6.258 -1.108 -3.416 1.00 90.69 163 ALA A CA 1
ATOM 1230 C C . ALA A 1 163 ? -6.981 -1.306 -2.078 1.00 90.69 163 ALA A C 1
ATOM 1232 O O . ALA A 1 163 ? -6.363 -1.678 -1.079 1.00 90.69 163 ALA A O 1
ATOM 1233 N N . LEU A 1 164 ? -8.283 -1.060 -2.065 1.00 90.75 164 LEU A N 1
ATOM 1234 C CA . LEU A 1 164 ? -9.155 -1.161 -0.902 1.00 90.75 164 LEU A CA 1
ATOM 1235 C C . LEU A 1 164 ? -10.278 -2.154 -1.199 1.00 90.75 164 LEU A C 1
ATOM 1237 O O . LEU A 1 164 ? -10.821 -2.169 -2.304 1.00 90.75 164 LEU A O 1
ATOM 1241 N N . GLU A 1 165 ? -10.636 -2.960 -0.206 1.00 89.19 165 GLU A N 1
ATOM 1242 C CA . GLU A 1 165 ? -11.868 -3.748 -0.218 1.00 89.19 165 GLU A CA 1
ATOM 1243 C C . GLU A 1 165 ? -13.019 -2.942 0.380 1.00 89.19 165 GLU A C 1
ATOM 1245 O O . GLU A 1 165 ? -12.821 -2.266 1.388 1.00 89.19 165 GLU A O 1
ATOM 1250 N N . ARG A 1 166 ? -14.221 -3.046 -0.202 1.00 88.69 166 ARG A N 1
ATOM 1251 C CA . ARG A 1 166 ? -15.446 -2.471 0.367 1.00 88.69 166 ARG A CA 1
ATOM 1252 C C . ARG A 1 166 ? -16.443 -3.579 0.753 1.00 88.69 166 ARG A C 1
ATOM 1254 O O . ARG A 1 166 ? -16.702 -4.484 -0.053 1.00 88.69 166 ARG A O 1
ATOM 1261 N N . PRO A 1 167 ? -17.041 -3.539 1.961 1.00 84.38 167 PRO A N 1
ATOM 1262 C CA . PRO A 1 167 ? -16.875 -2.526 3.015 1.00 84.38 167 PRO A CA 1
ATOM 1263 C C . PRO A 1 167 ? -15.450 -2.486 3.589 1.00 84.38 167 PRO A C 1
ATOM 1265 O O . PRO A 1 167 ? -14.749 -3.497 3.587 1.00 84.38 167 PRO A O 1
ATOM 1268 N N . LEU A 1 168 ? -15.030 -1.295 4.028 1.00 87.06 168 LEU A N 1
ATOM 1269 C CA . LEU A 1 168 ? -13.644 -0.997 4.390 1.00 87.06 168 LEU A CA 1
ATOM 1270 C C . LEU A 1 168 ? -13.128 -1.877 5.534 1.00 87.06 168 LEU A C 1
ATOM 1272 O O . LEU A 1 168 ? -13.771 -2.027 6.571 1.00 87.06 168 LEU A O 1
ATOM 1276 N N . GLY A 1 169 ? -11.933 -2.432 5.336 1.00 85.50 169 GLY A N 1
ATOM 1277 C CA . GLY A 1 169 ? -11.230 -3.213 6.352 1.00 85.50 169 GLY A CA 1
ATOM 1278 C C . GLY A 1 169 ? -9.909 -3.764 5.838 1.00 85.50 169 GLY A C 1
ATOM 1279 O O . GLY A 1 169 ? -8.870 -3.541 6.451 1.00 85.50 169 GLY A O 1
ATOM 1280 N N . ARG A 1 170 ? -9.920 -4.427 4.675 1.00 89.75 170 ARG A N 1
ATOM 1281 C CA . ARG A 1 170 ? -8.709 -4.970 4.039 1.00 89.75 170 ARG A CA 1
ATOM 1282 C C . ARG A 1 170 ? -8.165 -4.030 2.972 1.00 89.75 170 ARG A C 1
ATOM 1284 O O . ARG A 1 170 ? -8.907 -3.560 2.109 1.00 89.75 170 ARG A O 1
ATOM 1291 N N . CYS A 1 171 ? -6.858 -3.815 3.016 1.00 91.12 171 CYS A N 1
ATOM 1292 C CA . CYS A 1 171 ? -6.148 -2.903 2.136 1.00 91.12 171 CYS A CA 1
ATOM 1293 C C . CYS A 1 171 ? -4.868 -3.553 1.608 1.00 91.12 171 CYS A C 1
ATOM 1295 O O . CYS A 1 171 ? -4.223 -4.354 2.289 1.00 91.12 171 CYS A O 1
ATOM 1297 N N . TRP A 1 172 ? -4.466 -3.152 0.406 1.00 91.94 172 TRP A N 1
ATOM 1298 C CA . TRP A 1 172 ? -3.218 -3.564 -0.222 1.00 91.94 172 TRP A CA 1
ATOM 1299 C C . TRP A 1 172 ? -2.506 -2.346 -0.790 1.00 91.94 172 TRP A C 1
ATOM 1301 O O . TRP A 1 172 ? -3.052 -1.621 -1.617 1.00 91.94 172 TRP A O 1
ATOM 1311 N N . LEU A 1 173 ? -1.267 -2.133 -0.370 1.00 91.25 173 LEU A N 1
ATOM 1312 C CA . LEU A 1 173 ? -0.394 -1.092 -0.883 1.00 91.25 173 LEU A CA 1
ATOM 1313 C C . LEU A 1 173 ? 0.622 -1.715 -1.838 1.00 91.25 173 LEU A C 1
ATOM 1315 O O . LEU A 1 173 ? 1.429 -2.553 -1.441 1.00 91.25 173 LEU A O 1
ATOM 1319 N N . LEU A 1 174 ? 0.580 -1.301 -3.097 1.00 90.69 174 LEU A N 1
ATOM 1320 C CA . LEU A 1 174 ? 1.524 -1.679 -4.135 1.00 90.69 174 LEU A CA 1
ATOM 1321 C C . LEU A 1 174 ? 2.564 -0.569 -4.295 1.00 90.69 174 LEU A C 1
ATOM 1323 O O . LEU A 1 174 ? 2.246 0.541 -4.717 1.00 90.69 174 LEU A O 1
ATOM 1327 N N . ILE A 1 175 ? 3.817 -0.886 -3.988 1.00 90.50 175 ILE A N 1
ATOM 1328 C CA . ILE A 1 175 ? 4.959 0.021 -4.111 1.00 90.50 175 ILE A CA 1
ATOM 1329 C C . ILE A 1 175 ? 5.832 -0.502 -5.233 1.00 90.50 175 ILE A C 1
ATOM 1331 O O . ILE A 1 175 ? 6.256 -1.655 -5.198 1.00 90.50 175 ILE A O 1
ATOM 1335 N N . ARG A 1 176 ? 6.115 0.326 -6.229 1.00 89.19 176 ARG A N 1
ATOM 1336 C CA . ARG A 1 176 ? 6.921 -0.053 -7.389 1.00 89.19 176 ARG A CA 1
ATOM 1337 C C . ARG A 1 176 ? 8.072 0.912 -7.552 1.00 89.19 176 ARG A C 1
ATOM 1339 O O . ARG A 1 176 ? 7.950 2.102 -7.283 1.00 89.19 176 ARG A O 1
ATOM 1346 N N . GLY A 1 177 ? 9.175 0.405 -8.065 1.00 83.06 177 GLY A N 1
ATOM 1347 C CA . GLY A 1 177 ? 10.297 1.239 -8.437 1.00 83.06 177 GLY A CA 1
ATOM 1348 C C . GLY A 1 177 ? 11.261 0.496 -9.334 1.00 83.06 177 GLY A C 1
ATOM 1349 O O . GLY A 1 177 ? 11.081 -0.678 -9.657 1.00 83.06 177 GLY A O 1
ATOM 1350 N N . GLY A 1 178 ? 12.291 1.209 -9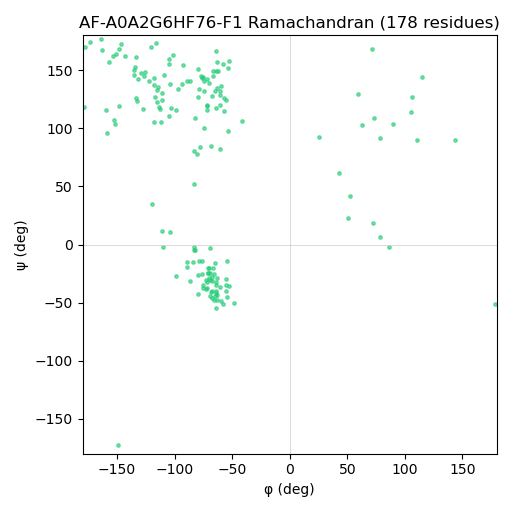.772 1.00 74.69 178 GLY A N 1
ATOM 1351 C CA . GLY A 1 178 ? 13.153 0.697 -10.826 1.00 74.69 178 GLY A CA 1
ATOM 1352 C C . GLY A 1 178 ? 12.454 0.700 -12.185 1.00 74.69 178 GLY A C 1
ATOM 1353 O O . GLY A 1 178 ? 11.258 0.951 -12.313 1.00 74.69 178 GLY A O 1
ATOM 1354 N N . GLY A 1 179 ? 13.253 0.471 -13.218 1.00 58.09 179 GLY A N 1
ATOM 1355 C CA . GLY A 1 179 ? 12.873 0.750 -14.592 1.00 58.09 179 GLY A CA 1
ATOM 1356 C C . GLY A 1 179 ? 13.574 1.987 -15.138 1.00 58.09 179 GLY A C 1
ATOM 1357 O O . GLY A 1 179 ? 13.581 3.047 -14.517 1.00 58.09 179 GLY A O 1
ATOM 1358 N N . ARG A 1 180 ? 14.226 1.809 -16.285 1.00 44.50 180 ARG A N 1
ATOM 1359 C CA . ARG A 1 180 ? 14.792 2.894 -17.092 1.00 44.50 180 ARG A CA 1
ATOM 1360 C C . ARG A 1 180 ? 13.804 3.301 -18.169 1.00 44.50 180 ARG A C 1
ATOM 1362 O O . ARG A 1 180 ? 13.029 2.414 -18.592 1.00 44.50 180 ARG A O 1
#

Radius of gyration: 25.86 Å; Cα contacts (8 Å, |Δi|>4): 267; chains: 1; bounding box: 54×74×66 Å

pLDDT: mean 73.1, std 20.4, range [31.58, 92.25]

Nearest PDB structures (foldseek):
  6ulr-assembly1_E-2  TM=4.150E-01  e=4.309E+00  Homo sapiens
  8es8-assembly1_B  TM=4.178E-01  e=5.494E+00  Homo sapiens
  2ak4-assembly4_U  TM=4.424E-01  e=7.445E+00  Homo sapiens
  7dzn-assembly1_D  TM=3.996E-01  e=7.006E+00  Homo sapiens